Protein AF-A0A2V1C157-F1 (afdb_monomer_lite)

Foldseek 3Di:
DDDDDDDDDDDDDDDDDDDDDDPPDDDPPPPPPPDDPDPPPPPPPDPDPPALLEQPVVPPPDAQLRRLVSLLVVLVVLLCQLVVCVVVLHARPDDPVSGDHDQHAQDAPVVDDPPDRHDDDGDPLQDDDPSSVSRLSSQLSVLVSVVSVQVPDPDDDDPVVVVVSVVSNVVSVVSNHPNVVVPD

Structure (mmCIF, N/CA/C/O backbone):
data_AF-A0A2V1C157-F1
#
_entry.id   AF-A0A2V1C157-F1
#
loop_
_atom_site.group_PDB
_atom_site.id
_atom_site.type_symbol
_atom_site.label_atom_id
_atom_site.label_alt_id
_atom_site.label_comp_id
_atom_site.label_asym_id
_atom_site.label_entity_id
_atom_site.label_seq_id
_atom_site.pdbx_PDB_ins_code
_atom_site.Cartn_x
_atom_site.Cartn_y
_atom_site.Cartn_z
_atom_site.occupancy
_atom_site.B_iso_or_equiv
_atom_site.auth_seq_id
_atom_site.auth_comp_id
_atom_site.auth_asym_id
_atom_site.auth_atom_id
_atom_site.pdbx_PDB_model_num
ATOM 1 N N . MET A 1 1 ? -38.609 -76.528 -3.289 1.00 51.97 1 MET A N 1
ATOM 2 C CA . MET A 1 1 ? -38.264 -76.092 -1.918 1.00 51.97 1 MET A CA 1
ATOM 3 C C . MET A 1 1 ? -38.988 -74.787 -1.632 1.00 51.97 1 MET A C 1
ATOM 5 O O . MET A 1 1 ? -39.004 -73.954 -2.531 1.00 51.97 1 MET A O 1
ATOM 9 N N . PRO A 1 2 ? -39.615 -74.606 -0.459 1.00 61.53 2 PRO A N 1
ATOM 10 C CA . PRO A 1 2 ? -40.178 -73.313 -0.082 1.00 61.53 2 PRO A CA 1
ATOM 11 C C . PRO A 1 2 ? -39.051 -72.310 0.244 1.00 61.53 2 PRO A C 1
ATOM 13 O O . PRO A 1 2 ? -37.967 -72.741 0.647 1.00 61.53 2 PRO A O 1
ATOM 16 N N . PRO A 1 3 ? -39.273 -70.995 0.062 1.00 65.25 3 PRO A N 1
ATOM 17 C CA . PRO A 1 3 ? -38.285 -69.973 0.405 1.00 65.25 3 PRO A CA 1
ATOM 18 C C . PRO A 1 3 ? -38.048 -69.906 1.927 1.00 65.25 3 PRO A C 1
ATOM 20 O O . PRO A 1 3 ? -38.935 -70.274 2.706 1.00 65.25 3 PRO A O 1
ATOM 23 N N . PRO A 1 4 ? -36.859 -69.457 2.373 1.00 63.78 4 PRO A N 1
ATOM 24 C CA . PRO A 1 4 ? -36.517 -69.408 3.789 1.00 63.78 4 PRO A CA 1
ATOM 25 C C . PRO A 1 4 ? -37.348 -68.353 4.534 1.00 63.78 4 PRO A C 1
ATOM 27 O O . PRO A 1 4 ? -37.697 -67.303 3.997 1.00 63.78 4 PRO A O 1
ATOM 30 N N . ARG A 1 5 ? -37.671 -68.661 5.793 1.00 70.44 5 ARG A N 1
ATOM 31 C CA . ARG A 1 5 ? -38.466 -67.821 6.700 1.00 70.44 5 ARG A CA 1
ATOM 32 C C . ARG A 1 5 ? -37.668 -66.554 7.087 1.00 70.44 5 ARG A C 1
ATOM 34 O O . ARG A 1 5 ? -36.470 -66.692 7.335 1.00 70.44 5 ARG A O 1
ATOM 41 N N . PRO A 1 6 ? -38.279 -65.355 7.178 1.00 65.25 6 PRO A N 1
ATOM 42 C CA . PRO A 1 6 ? -37.566 -64.151 7.609 1.00 65.25 6 PRO A CA 1
ATOM 43 C C . PRO A 1 6 ? -37.136 -64.246 9.080 1.00 65.25 6 PRO A C 1
ATOM 45 O O . PRO A 1 6 ? -37.848 -64.829 9.901 1.00 65.25 6 PRO A O 1
ATOM 48 N N . LEU A 1 7 ? -35.971 -63.676 9.399 1.00 63.59 7 LEU A N 1
ATOM 49 C CA . LEU A 1 7 ? -35.436 -63.574 10.762 1.00 63.59 7 LEU A CA 1
ATOM 50 C C . LEU A 1 7 ? -36.267 -62.592 11.614 1.00 63.59 7 LEU A C 1
ATOM 52 O O . LEU A 1 7 ? -36.842 -61.656 11.056 1.00 63.59 7 LEU A O 1
ATOM 56 N N . PRO A 1 8 ? -36.333 -62.774 12.948 1.00 53.03 8 PRO A N 1
ATOM 57 C CA . PRO A 1 8 ? -37.081 -61.878 13.823 1.00 53.03 8 PRO A CA 1
ATOM 58 C C . PRO A 1 8 ? -36.424 -60.491 13.890 1.00 53.03 8 PRO A C 1
ATOM 60 O O . PRO A 1 8 ? -35.205 -60.375 14.025 1.00 53.03 8 PRO A O 1
ATOM 63 N N . GLU A 1 9 ? -37.244 -59.444 13.801 1.00 51.81 9 GLU A N 1
ATOM 64 C CA . GLU A 1 9 ? -36.818 -58.051 13.941 1.00 51.81 9 GLU A CA 1
ATOM 65 C C . GLU A 1 9 ? -36.253 -57.789 15.345 1.00 51.81 9 GLU A C 1
ATOM 67 O O . GLU A 1 9 ? -36.840 -58.161 16.362 1.00 51.81 9 GLU A O 1
ATOM 72 N N . ASN A 1 10 ? -35.090 -57.142 15.394 1.00 42.75 10 ASN A N 1
ATOM 73 C CA . ASN A 1 10 ? -34.415 -56.770 16.632 1.00 42.75 10 ASN A CA 1
ATOM 74 C C . ASN A 1 10 ? -35.033 -55.453 17.152 1.00 42.75 10 ASN A C 1
ATOM 76 O O . ASN A 1 10 ? -35.092 -54.488 16.383 1.00 42.75 10 ASN A O 1
ATOM 80 N N . PRO A 1 11 ? -35.497 -55.361 18.413 1.00 45.62 11 PRO A N 1
ATOM 81 C CA . PRO A 1 11 ? -36.141 -54.152 18.914 1.00 45.62 11 PRO A CA 1
ATOM 82 C C . PRO A 1 11 ? -35.158 -52.977 18.937 1.00 45.62 11 PRO A C 1
ATOM 84 O O . PRO A 1 11 ? -34.087 -53.033 19.539 1.00 45.62 11 PRO A O 1
ATOM 87 N N . THR A 1 12 ? -35.541 -51.893 18.268 1.00 48.47 12 THR A N 1
ATOM 88 C CA . THR A 1 12 ? -34.778 -50.651 18.165 1.00 48.47 12 THR A CA 1
ATOM 89 C C . THR A 1 12 ? -34.673 -49.998 19.546 1.00 48.47 12 THR A C 1
ATOM 91 O O . THR A 1 12 ? -35.610 -49.365 20.031 1.00 48.47 12 THR A O 1
ATOM 94 N N . THR A 1 13 ? -33.532 -50.140 20.218 1.00 48.50 13 THR A N 1
ATOM 95 C CA . THR A 1 13 ? -33.226 -49.360 21.422 1.00 48.50 13 THR A CA 1
ATOM 96 C C . THR A 1 13 ? -32.871 -47.933 21.012 1.00 48.50 13 THR A C 1
ATOM 98 O O . THR A 1 13 ? -31.725 -47.640 20.676 1.00 48.50 13 THR A O 1
ATOM 101 N N . HIS A 1 14 ? -33.853 -47.032 21.032 1.00 50.84 14 HIS A N 1
ATOM 102 C CA . HIS A 1 14 ? -33.583 -45.595 21.032 1.00 50.84 14 HIS A CA 1
ATOM 103 C C . HIS A 1 14 ? -32.788 -45.227 22.299 1.00 50.84 14 HIS A C 1
ATOM 105 O O . HIS A 1 14 ? -33.202 -45.616 23.397 1.00 50.84 14 HIS A O 1
ATOM 111 N N . PRO A 1 15 ? -31.684 -44.463 22.206 1.00 43.53 15 PRO A N 1
ATOM 112 C CA . PRO A 1 15 ? -31.039 -43.936 23.397 1.00 43.53 15 PRO A CA 1
ATOM 113 C C . PRO A 1 15 ? -31.989 -42.928 24.056 1.00 43.53 15 PRO A C 1
ATOM 115 O O . PRO A 1 15 ? -32.343 -41.906 23.467 1.00 43.53 15 PRO A O 1
ATOM 118 N N . ARG A 1 16 ? -32.437 -43.225 25.283 1.00 51.31 16 ARG A N 1
ATOM 119 C CA . ARG A 1 16 ? -33.103 -42.232 26.135 1.00 51.31 16 ARG A CA 1
ATOM 120 C C . ARG A 1 16 ? -32.095 -41.124 26.420 1.00 51.31 16 ARG A C 1
ATOM 122 O O . ARG A 1 16 ? -31.052 -41.390 27.012 1.00 51.31 16 ARG A O 1
ATOM 129 N N . ASN A 1 17 ? -32.418 -39.893 26.033 1.00 44.62 17 ASN A N 1
ATOM 130 C CA . ASN A 1 17 ? -31.686 -38.733 26.528 1.00 44.62 17 ASN A CA 1
ATOM 131 C C . ASN A 1 17 ? -31.784 -38.694 28.063 1.00 44.62 17 ASN A C 1
ATOM 133 O O . ASN A 1 17 ? -32.877 -38.911 28.600 1.00 44.62 17 ASN A O 1
ATOM 137 N N . PRO A 1 18 ? -30.678 -38.432 28.778 1.00 56.53 18 PRO A N 1
ATOM 138 C CA . PRO A 1 18 ? -30.731 -38.236 30.218 1.00 56.53 18 PRO A CA 1
ATOM 139 C C . PRO A 1 18 ? -31.554 -36.977 30.549 1.00 56.53 18 PRO A C 1
ATOM 141 O O . PRO A 1 18 ? -31.569 -36.028 29.757 1.00 56.53 18 PRO A O 1
ATOM 144 N N . PRO A 1 19 ? -32.253 -36.948 31.698 1.00 55.66 19 PRO A N 1
ATOM 145 C CA . PRO A 1 19 ? -32.972 -35.758 32.133 1.00 55.66 19 PRO A CA 1
ATOM 146 C C . PRO A 1 19 ? -31.985 -34.609 32.413 1.00 55.66 19 PRO A C 1
ATOM 148 O O . PRO A 1 19 ? -30.826 -34.866 32.753 1.00 55.66 19 PRO A O 1
ATOM 151 N N . PRO A 1 20 ? -32.415 -33.342 32.281 1.00 51.66 20 PRO A N 1
ATOM 152 C CA . PRO A 1 20 ? -31.546 -32.198 32.523 1.00 51.66 20 PRO A CA 1
ATOM 153 C C . PRO A 1 20 ? -31.097 -32.166 33.989 1.00 51.66 20 PRO A C 1
ATOM 155 O O . PRO A 1 20 ? -31.901 -32.320 34.908 1.00 51.66 20 PRO A O 1
ATOM 158 N N . LEU A 1 21 ? -29.796 -31.971 34.199 1.00 50.53 21 LEU A N 1
ATOM 159 C CA . LEU A 1 21 ? -29.201 -31.829 35.524 1.00 50.53 21 LEU A CA 1
ATOM 160 C C . LEU A 1 21 ? -29.669 -30.504 36.144 1.00 50.53 21 LEU A C 1
ATOM 162 O O . LEU A 1 21 ? -29.424 -29.437 35.586 1.00 50.53 21 LEU A O 1
ATOM 166 N N . HIS A 1 22 ? -30.329 -30.561 37.302 1.00 53.22 22 HIS A N 1
ATOM 167 C CA . HIS A 1 22 ? -30.576 -29.369 38.112 1.00 53.22 22 HIS A CA 1
ATOM 168 C C . HIS A 1 22 ? -29.243 -28.823 38.645 1.00 53.22 22 HIS A C 1
ATOM 170 O O . HIS A 1 22 ? -28.465 -29.560 39.249 1.00 53.22 22 HIS A O 1
ATOM 176 N N . GLU A 1 23 ? -29.008 -27.523 38.446 1.00 51.03 23 GLU A N 1
ATOM 177 C CA . GLU A 1 23 ? -27.769 -26.766 38.721 1.00 51.03 23 GLU A CA 1
ATOM 178 C C . GLU A 1 23 ? -27.262 -26.782 40.178 1.00 51.03 23 GLU A C 1
ATOM 180 O O . GLU A 1 23 ? -26.294 -26.102 40.514 1.00 51.03 23 GLU A O 1
ATOM 185 N N . HIS A 1 24 ? -27.861 -27.557 41.080 1.00 51.62 24 HIS A N 1
ATOM 186 C CA . HIS A 1 24 ? -27.618 -27.392 42.508 1.00 51.62 24 HIS A CA 1
ATOM 187 C C . HIS A 1 24 ? -26.401 -28.147 43.082 1.00 51.62 24 HIS A C 1
ATOM 189 O O . HIS A 1 24 ? -26.117 -27.980 44.266 1.00 51.62 24 HIS A O 1
ATOM 195 N N . ASN A 1 25 ? -25.647 -28.909 42.275 1.00 43.16 25 ASN A N 1
ATOM 196 C CA . ASN A 1 25 ? -24.538 -29.769 42.740 1.00 43.16 25 ASN A CA 1
ATOM 197 C C . ASN A 1 25 ? -23.196 -29.582 41.990 1.00 43.16 25 ASN A C 1
ATOM 199 O O . ASN A 1 25 ? -22.492 -30.552 41.716 1.00 43.16 25 ASN A O 1
ATOM 203 N N . LEU A 1 26 ? -22.804 -28.344 41.670 1.00 46.97 26 LEU A N 1
ATOM 204 C CA . LEU A 1 26 ? -21.447 -28.046 41.174 1.00 46.97 26 LEU A CA 1
ATOM 205 C C . LEU A 1 26 ? -20.478 -27.680 42.324 1.00 46.97 26 LEU A C 1
ATOM 207 O O . LEU A 1 26 ? -20.875 -26.940 43.231 1.00 46.97 26 LEU A O 1
ATOM 211 N N . PRO A 1 27 ? -19.211 -28.154 42.297 1.00 48.47 27 PRO A N 1
ATOM 212 C CA . PRO A 1 27 ? -18.208 -27.859 43.324 1.00 48.47 27 PRO A CA 1
ATOM 213 C C . PRO A 1 27 ? -17.794 -26.368 43.359 1.00 48.47 27 PRO A C 1
ATOM 215 O O . PRO A 1 27 ? -17.935 -25.660 42.358 1.00 48.47 27 PRO A O 1
ATOM 218 N N . PRO A 1 28 ? -17.254 -25.864 44.492 1.00 49.19 28 PRO A N 1
ATOM 219 C CA . PRO A 1 28 ? -17.187 -24.425 44.800 1.00 49.19 28 PRO A CA 1
ATOM 220 C C . PRO A 1 28 ? -16.275 -23.577 43.899 1.00 49.19 28 PRO A C 1
ATOM 222 O O . PRO A 1 28 ? -16.363 -22.354 43.929 1.00 49.19 28 PRO A O 1
ATOM 225 N N . LEU A 1 29 ? -15.422 -24.196 43.080 1.00 44.47 29 LEU A N 1
ATOM 226 C CA . LEU A 1 29 ? -14.455 -23.490 42.229 1.00 44.47 29 LEU A CA 1
ATOM 227 C C . LEU A 1 29 ? -15.031 -22.994 40.891 1.00 44.47 29 LEU A C 1
ATOM 229 O O . LEU A 1 29 ? -14.341 -22.288 40.165 1.00 44.47 29 LEU A O 1
ATOM 233 N N . ALA A 1 30 ? -16.295 -23.294 40.576 1.00 46.69 30 ALA A N 1
ATOM 234 C CA . ALA A 1 30 ? -16.954 -22.836 39.346 1.00 46.69 30 ALA A CA 1
ATOM 235 C C . ALA A 1 30 ? -17.901 -21.634 39.548 1.00 46.69 30 ALA A C 1
ATOM 237 O O . ALA A 1 30 ? -18.647 -21.281 38.639 1.00 46.69 30 ALA A O 1
ATOM 238 N N . ARG A 1 31 ? -17.915 -21.001 40.732 1.00 46.56 31 ARG A N 1
ATOM 239 C CA . ARG A 1 31 ? -18.872 -19.920 41.056 1.00 46.56 31 ARG A CA 1
ATOM 240 C C . ARG A 1 31 ? -18.382 -18.497 40.761 1.00 46.56 31 ARG A C 1
ATOM 242 O O . ARG A 1 31 ? -19.167 -17.565 40.895 1.00 46.56 31 ARG A O 1
ATOM 249 N N . HIS A 1 32 ? -17.137 -18.316 40.315 1.00 44.12 32 HIS A N 1
ATOM 250 C CA . HIS A 1 32 ? -16.569 -16.987 40.031 1.00 44.12 32 HIS A CA 1
ATOM 251 C C . HIS A 1 32 ? -16.223 -16.719 38.559 1.00 44.12 32 HIS A C 1
ATOM 253 O O . HIS A 1 32 ? -15.683 -15.663 38.254 1.00 44.12 32 HIS A O 1
ATOM 259 N N . SER A 1 33 ? -16.582 -17.607 37.628 1.00 41.25 33 SER A N 1
ATOM 260 C CA . SER A 1 33 ? -16.348 -17.378 36.188 1.00 41.25 33 SER A CA 1
ATOM 261 C C . SER A 1 33 ? -17.608 -16.999 35.407 1.00 41.25 33 SER A C 1
ATOM 263 O O . SER A 1 33 ? -17.581 -16.950 34.181 1.00 41.25 33 SER A O 1
ATOM 265 N N . THR A 1 34 ? -18.700 -16.686 36.104 1.00 45.25 34 THR A N 1
ATOM 266 C CA . THR A 1 34 ? -19.984 -16.331 35.486 1.00 45.25 34 THR A CA 1
ATOM 267 C C . THR A 1 34 ? -20.419 -14.930 35.901 1.00 45.25 34 THR A C 1
ATOM 269 O O . THR A 1 34 ? -21.502 -14.742 36.444 1.00 45.25 34 THR A O 1
ATOM 272 N N . GLN A 1 35 ? -19.574 -13.924 35.669 1.00 44.50 35 GLN A N 1
ATOM 273 C CA . GLN A 1 35 ? -20.021 -12.531 35.650 1.00 44.50 35 GLN A CA 1
ATOM 274 C C . GLN A 1 35 ? -19.465 -11.826 34.410 1.00 44.50 35 GLN A C 1
ATOM 276 O O . GLN A 1 35 ? -18.260 -11.749 34.205 1.00 44.50 35 GLN A O 1
ATOM 281 N N . HIS A 1 36 ? -20.409 -11.340 33.600 1.00 43.00 36 HIS A N 1
ATOM 282 C CA . HIS A 1 36 ? -20.258 -10.487 32.421 1.00 43.00 36 HIS A CA 1
ATOM 283 C C . HIS A 1 36 ? -19.699 -11.109 31.130 1.00 43.00 36 HIS A C 1
ATOM 285 O O . HIS A 1 36 ? -18.771 -10.588 30.525 1.00 43.00 36 HIS A O 1
ATOM 291 N N . LEU A 1 37 ? -20.400 -12.110 30.580 1.00 40.00 37 LEU A N 1
ATOM 292 C CA . LEU A 1 37 ? -20.624 -12.092 29.128 1.00 40.00 37 LEU A CA 1
ATOM 293 C C . LEU A 1 37 ? -21.841 -11.207 28.842 1.00 40.00 37 LEU A C 1
ATOM 295 O O . LEU A 1 37 ? -22.990 -11.622 28.986 1.00 40.00 37 LEU A O 1
ATOM 299 N N . HIS A 1 38 ? -21.565 -9.960 28.470 1.00 40.59 38 HIS A N 1
ATOM 300 C CA . HIS A 1 38 ? -22.540 -9.033 27.903 1.00 40.59 38 HIS A CA 1
ATOM 301 C C . HIS A 1 38 ? -23.215 -9.694 26.684 1.00 40.59 38 HIS A C 1
ATOM 303 O O . HIS A 1 38 ? -22.507 -10.215 25.817 1.00 40.59 38 HIS A O 1
ATOM 309 N N . PRO A 1 39 ? -24.553 -9.667 26.529 1.00 40.28 39 PRO A N 1
ATOM 310 C CA . PRO A 1 39 ? -25.192 -10.155 25.320 1.00 40.28 39 PRO A CA 1
ATOM 311 C C . PRO A 1 39 ? -25.130 -9.058 24.254 1.00 40.28 39 PRO A C 1
ATOM 313 O O . PRO A 1 39 ? -26.151 -8.600 23.757 1.00 40.28 39 PRO A O 1
ATOM 316 N N . ALA A 1 40 ? -23.929 -8.643 23.856 1.00 42.75 40 ALA A N 1
ATOM 317 C CA . ALA A 1 40 ? -23.740 -7.925 22.604 1.00 42.75 40 ALA A CA 1
ATOM 318 C C . ALA A 1 40 ? -23.603 -8.957 21.475 1.00 42.75 40 ALA A C 1
ATOM 320 O O . ALA A 1 40 ? -22.616 -9.002 20.746 1.00 42.75 40 ALA A O 1
ATOM 321 N N . ARG A 1 41 ? -24.624 -9.810 21.304 1.00 47.44 41 ARG A N 1
ATOM 322 C CA . ARG A 1 41 ? -24.841 -10.487 20.021 1.00 47.44 41 ARG A CA 1
ATOM 323 C C . ARG A 1 41 ? -25.288 -9.413 19.034 1.00 47.44 41 ARG A C 1
ATOM 325 O O . ARG A 1 41 ? -26.466 -9.304 18.708 1.00 47.44 41 ARG A O 1
ATOM 332 N N . HIS A 1 42 ? -24.332 -8.611 18.573 1.00 50.81 42 HIS A N 1
ATOM 333 C CA . HIS A 1 42 ? -24.512 -7.808 17.382 1.00 50.81 42 HIS A CA 1
ATOM 334 C C . HIS A 1 42 ? -24.873 -8.774 16.260 1.00 50.81 42 HIS A C 1
ATOM 336 O O . HIS A 1 42 ? -24.178 -9.753 15.977 1.00 50.81 42 HIS A O 1
ATOM 342 N N . ASN A 1 43 ? -26.062 -8.542 15.724 1.00 42.12 43 ASN A N 1
ATOM 343 C CA . ASN A 1 43 ? -26.718 -9.328 14.707 1.00 42.12 43 ASN A CA 1
ATOM 344 C C . ASN A 1 43 ? -25.723 -9.624 13.566 1.00 42.12 43 ASN A C 1
ATOM 346 O O . ASN A 1 43 ? -25.376 -8.734 12.796 1.00 42.12 43 ASN A O 1
ATOM 350 N N . ARG A 1 44 ? -25.230 -10.870 13.454 1.00 50.38 44 ARG A N 1
ATOM 351 C CA . ARG A 1 44 ? -24.308 -11.292 12.373 1.00 50.38 44 ARG A CA 1
ATOM 352 C C . ARG A 1 44 ? -24.942 -11.178 10.979 1.00 50.38 44 ARG A C 1
ATOM 354 O O . ARG A 1 44 ? -24.245 -11.317 9.976 1.00 50.38 44 ARG A O 1
ATOM 361 N N . ALA A 1 45 ? -26.250 -10.943 10.900 1.00 50.34 45 ALA A N 1
ATOM 362 C CA . ALA A 1 45 ? -26.962 -10.764 9.652 1.00 50.34 45 ALA A CA 1
ATOM 363 C C . ALA A 1 45 ? -26.651 -9.387 9.034 1.00 50.34 45 ALA A C 1
ATOM 365 O O . ALA A 1 45 ? -27.149 -8.355 9.479 1.00 50.34 45 ALA A O 1
ATOM 366 N N . SER A 1 46 ? -25.867 -9.411 7.950 1.00 57.75 46 SER A N 1
ATOM 367 C CA . SER A 1 46 ? -25.552 -8.313 7.017 1.00 57.75 46 SER A CA 1
ATOM 368 C C . SER A 1 46 ? -24.467 -7.298 7.420 1.00 57.75 46 SER A C 1
ATOM 370 O O . SER A 1 46 ? -24.579 -6.109 7.111 1.00 57.75 46 SER A O 1
ATOM 372 N N . ARG A 1 47 ? -23.352 -7.763 8.012 1.00 60.03 47 ARG A N 1
ATOM 373 C CA . ARG A 1 47 ? -22.077 -7.027 7.876 1.00 60.03 47 ARG A CA 1
ATOM 374 C C . ARG A 1 47 ? -21.747 -6.922 6.374 1.00 60.03 47 ARG A C 1
ATOM 376 O O . ARG A 1 47 ? -21.776 -7.958 5.709 1.00 60.03 47 ARG A O 1
ATOM 383 N N . PRO A 1 48 ? -21.488 -5.725 5.815 1.00 59.34 48 PRO A N 1
ATOM 384 C CA . PRO A 1 48 ? -21.214 -5.570 4.389 1.00 59.34 48 PRO A CA 1
ATOM 385 C C . PRO A 1 48 ? -20.015 -6.438 3.981 1.00 59.34 48 PRO A C 1
ATOM 387 O O . PRO A 1 48 ? -18.902 -6.255 4.466 1.00 59.34 48 PRO A O 1
ATOM 390 N N . THR A 1 49 ? -20.269 -7.409 3.101 1.00 63.06 49 THR A N 1
ATOM 391 C CA . THR A 1 49 ? -19.301 -8.411 2.619 1.00 63.06 49 THR A CA 1
ATOM 392 C C . THR A 1 49 ? -18.474 -7.926 1.431 1.00 63.06 49 THR A C 1
ATOM 394 O O . THR A 1 49 ? -17.716 -8.706 0.858 1.00 63.06 49 THR A O 1
ATOM 397 N N . ASN A 1 50 ? -18.607 -6.653 1.045 1.00 71.00 50 ASN A N 1
ATOM 398 C CA . ASN A 1 50 ? -17.783 -6.069 -0.008 1.00 71.00 50 ASN A CA 1
ATOM 399 C C . ASN A 1 50 ? -16.304 -6.279 0.346 1.00 71.00 50 ASN A C 1
ATOM 401 O O . ASN A 1 50 ? -15.928 -6.231 1.519 1.00 71.00 50 ASN A O 1
ATOM 405 N N . GLY A 1 51 ? -15.479 -6.600 -0.650 1.00 87.81 51 GLY A N 1
ATOM 406 C CA . GLY A 1 51 ? -14.111 -7.063 -0.416 1.00 87.81 51 GLY A CA 1
ATOM 407 C C . GLY A 1 51 ? -13.241 -6.054 0.342 1.00 87.81 51 GLY A C 1
ATOM 408 O O . GLY A 1 51 ? -13.533 -4.858 0.395 1.00 87.81 51 GLY A O 1
ATOM 409 N N . TYR A 1 52 ? -12.141 -6.541 0.919 1.00 93.06 52 TYR A N 1
ATOM 410 C CA . TYR A 1 52 ? -11.175 -5.712 1.655 1.00 93.06 52 TYR A CA 1
ATOM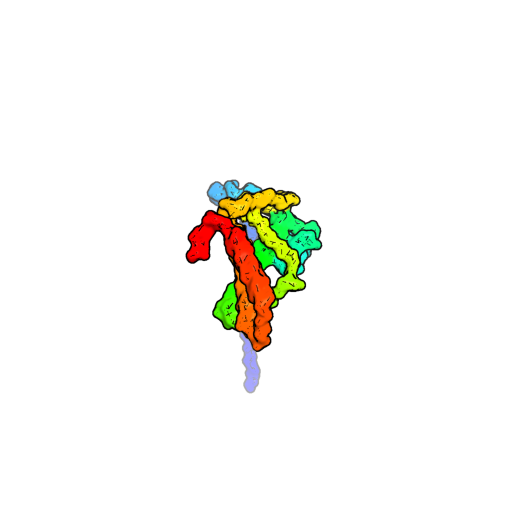 411 C C . TYR A 1 52 ? -10.486 -4.639 0.791 1.00 93.06 52 TYR A C 1
ATOM 413 O O . TYR A 1 52 ? -9.924 -3.702 1.343 1.00 93.06 52 TYR A O 1
ATOM 421 N N . HIS A 1 53 ? -10.573 -4.745 -0.539 1.00 93.62 53 HIS A N 1
ATOM 422 C CA . HIS A 1 53 ? -10.076 -3.758 -1.506 1.00 93.62 53 HIS A CA 1
ATOM 423 C C . HIS A 1 53 ? -10.914 -2.470 -1.571 1.00 93.62 53 HIS A C 1
ATOM 425 O O . HIS A 1 53 ? -10.502 -1.516 -2.229 1.00 93.62 53 HIS A O 1
ATOM 431 N N . ARG A 1 54 ? -12.094 -2.453 -0.930 1.00 95.00 54 ARG A N 1
ATOM 432 C CA . ARG A 1 54 ? -12.955 -1.272 -0.801 1.00 95.00 54 ARG A CA 1
ATOM 433 C C . ARG A 1 54 ? -12.829 -0.671 0.596 1.00 95.00 54 ARG A C 1
ATOM 435 O O . ARG A 1 54 ? -13.090 -1.389 1.577 1.00 95.00 54 ARG A O 1
ATOM 442 N N . ASP A 1 55 ? -12.514 0.623 0.694 1.00 95.12 55 ASP A N 1
ATOM 443 C CA . ASP A 1 55 ? -12.321 1.280 1.992 1.00 95.12 55 ASP A CA 1
ATOM 444 C C . ASP A 1 55 ? -13.567 1.159 2.873 1.00 95.12 55 ASP A C 1
ATOM 446 O O . ASP A 1 55 ? -14.709 1.286 2.425 1.00 95.12 55 ASP A O 1
ATOM 450 N N . GLY A 1 56 ? -13.334 0.908 4.162 1.00 93.31 56 GLY A N 1
ATOM 451 C CA . GLY A 1 56 ? -14.403 0.749 5.139 1.00 93.31 56 GLY A CA 1
ATOM 452 C C . GLY A 1 56 ? -15.290 1.990 5.289 1.00 93.31 56 GLY A C 1
ATOM 453 O O . GLY A 1 56 ? -16.476 1.843 5.569 1.00 93.31 56 GLY A O 1
ATOM 454 N N . SER A 1 57 ? -14.749 3.189 5.047 1.00 92.56 57 SER A N 1
ATOM 455 C CA . SER A 1 57 ? -15.481 4.457 5.188 1.00 92.56 57 SER A CA 1
ATOM 456 C C . SER A 1 57 ? -16.666 4.610 4.231 1.00 92.56 57 SER A C 1
ATOM 458 O O . SER A 1 57 ? -17.573 5.395 4.498 1.00 92.56 57 SER A O 1
ATOM 460 N N . HIS A 1 58 ? -16.718 3.823 3.154 1.00 91.81 58 HIS A N 1
ATOM 461 C CA . HIS A 1 58 ? -17.876 3.772 2.259 1.00 91.81 58 HIS A CA 1
ATOM 462 C C . HIS A 1 58 ? -19.082 3.037 2.866 1.00 91.81 58 HIS A C 1
ATOM 464 O O . HIS A 1 58 ? -20.170 3.059 2.288 1.00 91.81 58 HIS A O 1
ATOM 470 N N . PHE A 1 59 ? -18.909 2.367 4.009 1.00 90.81 59 PHE A N 1
ATOM 471 C CA . PHE A 1 59 ? -19.925 1.525 4.626 1.00 90.81 59 PHE A CA 1
ATOM 472 C C . PHE A 1 59 ? -20.361 2.095 5.983 1.00 90.81 59 PHE A C 1
ATOM 474 O O . PHE A 1 59 ? -19.709 1.836 6.991 1.00 90.81 59 PHE A O 1
ATOM 481 N N . PRO A 1 60 ? -21.517 2.779 6.063 1.00 87.19 60 PRO A N 1
ATOM 482 C CA . PRO A 1 60 ? -21.967 3.445 7.293 1.00 87.19 60 PRO A CA 1
ATOM 483 C C . PRO A 1 60 ? -22.321 2.482 8.438 1.00 87.19 60 PRO A C 1
ATOM 485 O O . PRO A 1 60 ? -22.600 2.918 9.546 1.00 87.19 60 PRO A O 1
ATOM 488 N N . ARG A 1 61 ? -22.357 1.169 8.173 1.00 88.94 61 ARG A N 1
ATOM 489 C CA . ARG A 1 61 ? -22.619 0.129 9.179 1.00 88.94 61 ARG A CA 1
ATOM 490 C C . ARG A 1 61 ? -21.356 -0.387 9.866 1.00 88.94 61 ARG A C 1
ATOM 492 O O . ARG A 1 61 ? -21.490 -1.230 10.744 1.00 88.94 61 ARG A O 1
ATOM 499 N N . LEU A 1 62 ? -20.171 0.028 9.414 1.00 91.12 62 LEU A N 1
ATOM 500 C CA . LEU A 1 62 ? -18.916 -0.396 10.020 1.00 91.12 62 LEU A CA 1
ATOM 501 C C . LEU A 1 62 ? -18.501 0.584 11.116 1.00 91.12 62 LEU A C 1
ATOM 503 O O . LEU A 1 62 ? -18.497 1.795 10.891 1.00 91.12 62 LEU A O 1
ATOM 507 N N . SER A 1 63 ? -18.125 0.056 12.277 1.00 92.56 63 SER A N 1
ATOM 508 C CA . SER A 1 63 ? -17.496 0.840 13.335 1.00 92.56 63 SER A CA 1
ATOM 509 C C . SER A 1 63 ? -16.090 1.288 12.910 1.00 92.56 63 SER A C 1
ATOM 511 O O . SER A 1 63 ? -15.471 0.657 12.043 1.00 92.56 63 SER A O 1
ATOM 513 N N . PRO A 1 64 ? -15.534 2.350 13.517 1.00 93.50 64 PRO A N 1
ATOM 514 C CA . PRO A 1 64 ? -14.168 2.781 13.225 1.00 93.50 64 PRO A CA 1
ATOM 515 C C . PRO A 1 64 ? -13.141 1.655 13.416 1.00 93.50 64 PRO A C 1
ATOM 517 O O . PRO A 1 64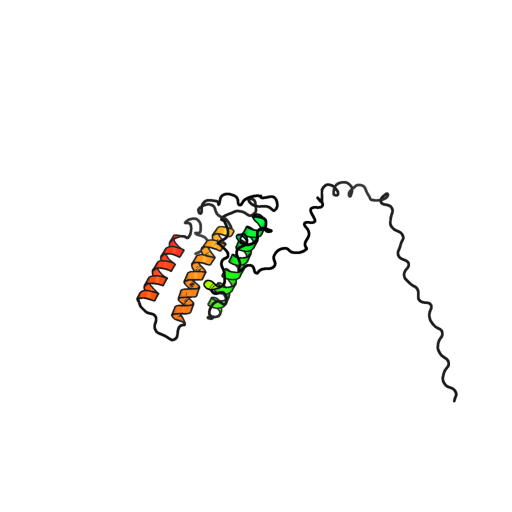 ? -12.282 1.460 12.557 1.00 93.50 64 PRO A O 1
ATOM 520 N N . TYR A 1 65 ? -13.291 0.842 14.467 1.00 93.69 65 TYR A N 1
ATOM 521 C CA . TYR A 1 65 ? -12.472 -0.352 14.691 1.00 93.69 65 TYR A CA 1
ATOM 522 C C . TYR A 1 65 ? -12.521 -1.337 13.518 1.00 93.69 65 TYR A C 1
ATOM 524 O O . TYR A 1 65 ? -11.488 -1.795 13.027 1.00 93.69 65 TYR A O 1
ATOM 532 N N . GLU A 1 66 ? -13.718 -1.643 13.013 1.00 93.75 66 GLU A N 1
ATOM 533 C CA . GLU A 1 66 ? -13.874 -2.550 11.875 1.00 93.75 66 GLU A CA 1
ATOM 534 C C . GLU A 1 66 ? -13.262 -1.981 10.596 1.00 93.75 66 GLU A C 1
ATOM 536 O O . GLU A 1 66 ? -12.674 -2.727 9.808 1.00 93.75 66 GLU A O 1
ATOM 541 N N . ILE A 1 67 ? -13.397 -0.671 10.377 1.00 94.25 67 ILE A N 1
ATOM 542 C CA . ILE A 1 67 ? -12.800 0.027 9.235 1.00 94.25 67 ILE A CA 1
ATOM 543 C C . ILE A 1 67 ? -11.275 -0.093 9.292 1.00 94.25 67 ILE A C 1
ATOM 545 O O . ILE A 1 67 ? -10.663 -0.502 8.303 1.00 94.25 67 ILE A O 1
ATOM 549 N N . GLU A 1 68 ? -10.670 0.195 10.443 1.00 95.12 68 GLU A N 1
ATOM 550 C CA . GLU A 1 68 ? -9.221 0.116 10.632 1.00 95.12 68 GLU A CA 1
ATOM 551 C C . GLU A 1 68 ? -8.706 -1.322 10.487 1.00 95.12 68 GLU A C 1
ATOM 553 O O . GLU A 1 68 ? -7.756 -1.585 9.746 1.00 95.12 68 GLU A O 1
ATOM 558 N N . LEU A 1 69 ? -9.395 -2.302 11.076 1.00 94.06 69 LEU A N 1
ATOM 559 C CA . LEU A 1 69 ? -9.032 -3.710 10.922 1.00 94.06 69 LEU A CA 1
ATOM 560 C C . LEU A 1 69 ? -9.112 -4.172 9.456 1.00 94.06 69 LEU A C 1
ATOM 562 O O . LEU A 1 69 ? -8.304 -4.996 9.016 1.00 94.06 69 LEU A O 1
ATOM 566 N N . ARG A 1 70 ? -10.068 -3.651 8.674 1.00 95.19 70 ARG A N 1
ATOM 567 C CA . ARG A 1 70 ? -10.154 -3.917 7.228 1.00 95.19 70 ARG A CA 1
ATOM 568 C C . ARG A 1 70 ? -8.972 -3.305 6.474 1.00 95.19 70 ARG A C 1
ATOM 570 O O . ARG A 1 70 ? -8.415 -4.003 5.627 1.00 95.19 70 ARG A O 1
ATOM 577 N N . ARG A 1 71 ? -8.551 -2.078 6.803 1.00 96.06 71 ARG A N 1
ATOM 578 C CA . ARG A 1 71 ? -7.354 -1.443 6.216 1.00 96.06 71 ARG A CA 1
ATOM 579 C C . ARG A 1 71 ? -6.096 -2.256 6.496 1.00 96.06 71 ARG A C 1
ATOM 581 O O . ARG A 1 71 ? -5.375 -2.600 5.561 1.00 96.06 71 ARG A O 1
ATOM 588 N N . ARG A 1 72 ? -5.883 -2.665 7.752 1.00 95.81 72 ARG A N 1
ATOM 589 C CA . ARG A 1 72 ? -4.743 -3.510 8.157 1.00 95.81 72 ARG A CA 1
ATOM 590 C C . ARG A 1 72 ? -4.704 -4.833 7.395 1.00 95.81 72 ARG A C 1
ATOM 592 O O . ARG A 1 72 ? -3.672 -5.199 6.838 1.00 95.81 72 ARG A O 1
ATOM 599 N N . LYS A 1 73 ? -5.841 -5.531 7.303 1.00 95.88 73 LYS A N 1
ATOM 600 C CA . LYS A 1 73 ? -5.951 -6.781 6.530 1.00 95.88 73 LYS A CA 1
ATOM 601 C C . LYS A 1 73 ? -5.640 -6.569 5.052 1.00 95.88 73 LYS A C 1
ATOM 603 O O . LYS A 1 73 ? -4.917 -7.370 4.467 1.00 95.88 73 LYS A O 1
ATOM 608 N N . TRP A 1 74 ? -6.161 -5.501 4.452 1.00 96.69 74 TRP A N 1
ATOM 609 C CA . TRP A 1 74 ? -5.900 -5.197 3.048 1.00 96.69 74 TRP A CA 1
ATOM 610 C C . TRP A 1 74 ? -4.427 -4.886 2.776 1.00 96.69 74 TRP A C 1
ATOM 612 O O . TRP A 1 74 ? -3.875 -5.387 1.799 1.00 96.69 74 TRP A O 1
ATOM 622 N N . ALA A 1 75 ? -3.773 -4.129 3.658 1.00 96.56 75 ALA A N 1
ATOM 623 C CA . ALA A 1 75 ? -2.345 -3.841 3.555 1.00 96.56 75 ALA A CA 1
ATOM 624 C C . ALA A 1 75 ? -1.488 -5.118 3.642 1.00 96.56 75 ALA A C 1
ATOM 626 O O . ALA A 1 75 ? -0.505 -5.246 2.917 1.00 96.56 75 ALA A O 1
ATOM 627 N N . ILE A 1 76 ? -1.874 -6.097 4.469 1.00 96.88 76 ILE A N 1
ATOM 628 C CA . ILE A 1 76 ? -1.207 -7.410 4.521 1.00 96.88 76 ILE A CA 1
ATOM 629 C C . ILE A 1 76 ? -1.408 -8.173 3.205 1.00 96.88 76 ILE A C 1
ATOM 631 O O . ILE A 1 76 ? -0.436 -8.649 2.626 1.00 96.88 76 ILE A O 1
ATOM 635 N N . ILE A 1 77 ? -2.647 -8.270 2.712 1.00 96.81 77 ILE A N 1
ATOM 636 C CA . ILE A 1 77 ? -2.967 -8.969 1.453 1.00 96.81 77 ILE A CA 1
ATOM 637 C C . ILE A 1 77 ? -2.185 -8.359 0.282 1.00 96.81 77 ILE A C 1
ATOM 639 O O . ILE A 1 77 ? -1.556 -9.085 -0.484 1.00 96.81 77 ILE A O 1
ATOM 643 N N . SER A 1 78 ? -2.186 -7.030 0.184 1.00 96.06 78 SER A N 1
ATOM 644 C CA . SER A 1 78 ? -1.507 -6.291 -0.884 1.00 96.06 78 SER A CA 1
ATOM 645 C C . SER A 1 78 ? 0.010 -6.447 -0.813 1.00 96.06 78 SER A C 1
ATOM 647 O O . SER A 1 78 ? 0.671 -6.567 -1.841 1.00 96.06 78 SER A O 1
ATOM 649 N N . LEU A 1 79 ? 0.584 -6.473 0.392 1.00 96.38 79 LEU A N 1
ATOM 650 C CA . LEU A 1 79 ? 2.009 -6.738 0.562 1.00 96.38 79 LEU A CA 1
ATOM 651 C C . LEU A 1 79 ? 2.373 -8.148 0.089 1.00 96.38 79 LEU A C 1
ATOM 653 O O . LEU A 1 79 ? 3.345 -8.312 -0.644 1.00 96.38 79 LEU A O 1
ATOM 657 N N . TRP A 1 80 ? 1.598 -9.156 0.492 1.00 97.31 80 TRP A N 1
ATOM 658 C CA . TRP A 1 80 ? 1.865 -10.546 0.125 1.00 97.31 80 TRP A CA 1
ATOM 659 C C . TRP A 1 80 ? 1.737 -10.798 -1.375 1.00 97.31 80 TRP A C 1
ATOM 661 O O . TRP A 1 80 ? 2.583 -11.498 -1.927 1.00 97.31 80 TRP A O 1
ATOM 671 N N . ASP A 1 81 ? 0.745 -10.206 -2.041 1.00 96.56 81 ASP A N 1
ATOM 672 C CA . ASP A 1 81 ? 0.622 -10.268 -3.503 1.00 96.56 81 ASP A CA 1
ATOM 673 C C . ASP A 1 81 ? 1.895 -9.750 -4.190 1.00 96.56 81 ASP A C 1
ATOM 675 O O . ASP A 1 81 ? 2.492 -10.459 -4.999 1.00 96.56 81 ASP A O 1
ATOM 679 N N . ARG A 1 82 ? 2.391 -8.572 -3.781 1.00 95.50 82 ARG A N 1
ATOM 680 C CA . ARG A 1 82 ? 3.619 -7.990 -4.346 1.00 95.50 82 ARG A CA 1
ATOM 681 C C . ARG A 1 82 ? 4.864 -8.820 -4.049 1.00 95.50 82 ARG A C 1
ATOM 683 O O . ARG A 1 82 ? 5.643 -9.108 -4.95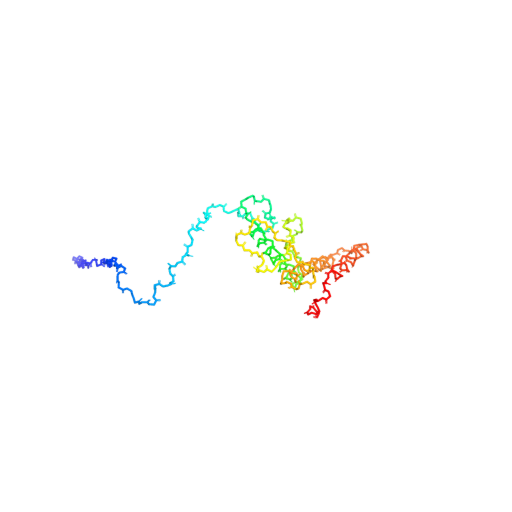2 1.00 95.50 82 ARG A O 1
ATOM 690 N N . VAL A 1 83 ? 5.065 -9.220 -2.792 1.00 95.62 83 VAL A N 1
ATOM 691 C CA . VAL A 1 83 ? 6.251 -9.992 -2.378 1.00 95.62 83 VAL A CA 1
ATOM 692 C C . VAL A 1 83 ? 6.320 -11.325 -3.116 1.00 95.62 83 VAL A C 1
ATOM 694 O O . VAL A 1 83 ? 7.369 -11.669 -3.655 1.00 95.62 83 VAL A O 1
ATOM 697 N N . THR A 1 84 ? 5.211 -12.063 -3.167 1.00 96.06 84 THR A N 1
ATOM 698 C CA . THR A 1 84 ? 5.182 -13.380 -3.815 1.00 96.06 84 THR A CA 1
ATOM 699 C C . THR A 1 84 ? 5.353 -13.272 -5.322 1.00 96.06 84 THR A C 1
ATOM 701 O O . THR A 1 84 ? 6.141 -14.029 -5.883 1.00 96.06 84 THR A O 1
ATOM 704 N N . SER A 1 85 ? 4.692 -12.305 -5.961 1.00 95.19 85 SER A N 1
ATOM 705 C CA . SER A 1 85 ? 4.796 -12.081 -7.405 1.00 95.19 85 SER A CA 1
ATOM 706 C C . SER A 1 85 ? 6.227 -11.744 -7.812 1.00 95.19 85 SER A C 1
ATOM 708 O O . SER A 1 85 ? 6.790 -12.399 -8.691 1.00 95.19 85 SER A O 1
ATOM 710 N N . VAL A 1 86 ? 6.874 -10.824 -7.090 1.00 92.25 86 VAL A N 1
ATOM 711 C CA . VAL A 1 86 ? 8.281 -10.488 -7.331 1.00 92.25 86 VAL A CA 1
ATOM 712 C C . VAL A 1 86 ? 9.201 -11.686 -7.083 1.00 92.25 86 VAL A C 1
ATOM 714 O O . VAL A 1 86 ? 10.097 -11.939 -7.886 1.00 92.25 86 VAL A O 1
ATOM 717 N N . GLN A 1 87 ? 8.962 -12.468 -6.026 1.00 93.06 87 GLN A N 1
ATOM 718 C CA . GLN A 1 87 ? 9.767 -13.653 -5.715 1.00 93.06 87 GLN A CA 1
ATOM 719 C C . GLN A 1 87 ? 9.750 -14.699 -6.842 1.00 93.06 87 GLN A C 1
ATOM 721 O O . GLN A 1 87 ? 10.749 -15.389 -7.044 1.00 93.06 87 GLN A O 1
ATOM 726 N N . VAL A 1 88 ? 8.643 -14.821 -7.580 1.00 93.75 88 VAL A N 1
ATOM 727 C CA . VAL A 1 88 ? 8.519 -15.756 -8.712 1.00 93.75 88 VAL A CA 1
ATOM 728 C C . VAL A 1 88 ? 8.747 -15.098 -10.079 1.00 93.75 88 VAL A C 1
ATOM 730 O O . VAL A 1 88 ? 8.607 -15.765 -11.101 1.00 93.75 88 VAL A O 1
ATOM 733 N N . GLY A 1 89 ? 9.101 -13.810 -10.116 1.00 89.88 89 GLY A N 1
ATOM 734 C CA . GLY A 1 89 ? 9.345 -13.069 -11.355 1.00 89.88 89 GLY A CA 1
ATOM 735 C C . GLY A 1 89 ? 8.088 -12.801 -12.190 1.00 89.88 89 GLY A C 1
ATOM 736 O O . GLY A 1 89 ? 8.183 -12.691 -13.411 1.00 89.88 89 GLY A O 1
ATOM 737 N N . LEU A 1 90 ? 6.916 -12.719 -11.555 1.00 90.88 90 LEU A N 1
ATOM 738 C CA . LEU A 1 90 ? 5.640 -12.408 -12.202 1.00 90.88 90 LEU A CA 1
ATOM 739 C C . LEU A 1 90 ? 5.109 -11.031 -11.762 1.00 90.88 90 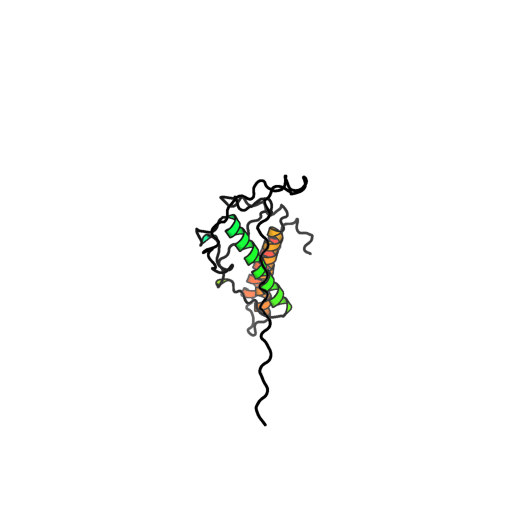LEU A C 1
ATOM 741 O O . LEU A 1 90 ? 5.458 -10.551 -10.683 1.00 90.88 90 LEU A O 1
ATOM 745 N N . PRO A 1 91 ? 4.242 -10.385 -12.562 1.00 90.25 91 PRO A N 1
ATOM 746 C CA . PRO A 1 91 ? 3.553 -9.170 -12.138 1.00 90.25 91 PRO A CA 1
ATOM 747 C C . PRO A 1 91 ? 2.550 -9.440 -11.010 1.00 90.25 91 PRO A C 1
ATOM 749 O O . PRO A 1 91 ? 1.827 -10.436 -11.046 1.00 90.25 91 PRO A O 1
ATOM 752 N N . SER A 1 92 ? 2.445 -8.497 -10.074 1.00 92.81 92 SER A N 1
ATO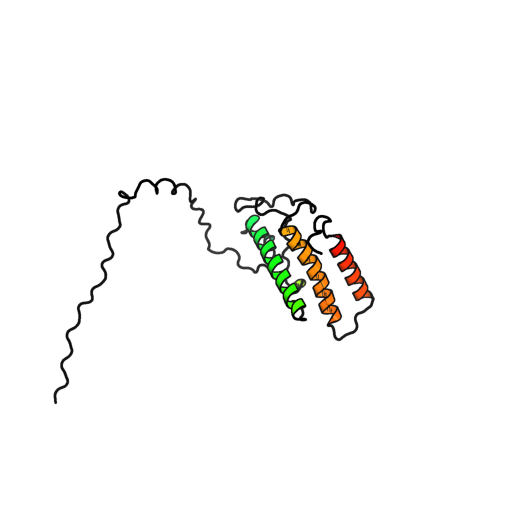M 753 C CA . SER A 1 92 ? 1.436 -8.498 -9.005 1.00 92.81 92 SER A CA 1
ATOM 754 C C . SER A 1 92 ? 0.007 -8.538 -9.562 1.00 92.81 92 SER A C 1
ATOM 756 O O . SER A 1 92 ? -0.295 -7.860 -10.560 1.00 92.81 92 SER A O 1
ATOM 758 N N . MET A 1 93 ? -0.874 -9.323 -8.927 1.00 93.19 93 MET A N 1
ATOM 759 C CA . MET A 1 93 ? -2.265 -9.493 -9.364 1.00 93.19 93 MET A CA 1
ATOM 760 C C . MET A 1 93 ? -3.127 -8.277 -9.024 1.00 93.19 93 MET A C 1
ATOM 762 O O . MET A 1 93 ? -4.024 -7.921 -9.791 1.00 93.19 93 MET A O 1
ATOM 766 N N . ILE A 1 94 ? -2.875 -7.643 -7.881 1.00 94.06 94 ILE A N 1
ATOM 767 C CA . ILE A 1 94 ? -3.621 -6.482 -7.406 1.00 94.06 94 ILE A CA 1
ATOM 768 C C . ILE A 1 94 ? -3.093 -5.244 -8.125 1.00 94.06 94 ILE A C 1
ATOM 770 O O . ILE A 1 94 ? -1.932 -4.863 -7.985 1.00 94.06 94 ILE A O 1
ATOM 774 N N . LYS A 1 95 ? -3.963 -4.587 -8.895 1.00 89.69 95 LYS A N 1
ATOM 775 C CA . LYS A 1 95 ? -3.635 -3.337 -9.589 1.00 89.69 95 LYS A CA 1
ATOM 776 C C . LYS A 1 95 ? -4.132 -2.132 -8.793 1.00 89.69 95 LYS A C 1
ATOM 778 O O . LYS A 1 95 ? -5.243 -2.159 -8.268 1.00 89.69 95 LYS A O 1
ATOM 783 N N . ALA A 1 96 ? -3.354 -1.047 -8.776 1.00 81.81 96 ALA A N 1
ATOM 784 C CA . ALA A 1 96 ? -3.658 0.160 -7.998 1.00 81.81 96 ALA A CA 1
ATOM 785 C C . ALA A 1 96 ? -5.070 0.728 -8.263 1.00 81.81 96 ALA A C 1
ATOM 787 O O . ALA A 1 96 ? -5.757 1.142 -7.337 1.00 81.81 96 ALA A O 1
ATOM 788 N N . GLY A 1 97 ? -5.555 0.673 -9.509 1.00 88.19 97 GLY A N 1
ATOM 789 C CA . GLY A 1 97 ? -6.899 1.146 -9.876 1.00 88.19 97 GLY A CA 1
ATOM 790 C C . GLY A 1 97 ? -8.067 0.250 -9.438 1.00 88.19 97 GLY A C 1
ATOM 791 O O . GLY A 1 97 ? -9.217 0.579 -9.718 1.00 88.19 97 GLY A O 1
ATOM 792 N N . GLN A 1 98 ? -7.805 -0.892 -8.794 1.00 89.56 98 GLN A N 1
ATOM 793 C CA . GLN A 1 98 ? -8.829 -1.851 -8.355 1.00 89.56 98 GLN A CA 1
ATOM 794 C C . GLN A 1 98 ? -9.106 -1.793 -6.847 1.00 89.56 98 GLN A C 1
ATOM 796 O O . GLN A 1 98 ? -9.984 -2.503 -6.351 1.00 89.56 98 GLN A O 1
ATOM 801 N N . CYS A 1 99 ? -8.387 -0.944 -6.117 1.00 93.88 99 CYS A N 1
ATOM 802 C CA . CYS A 1 99 ? -8.556 -0.751 -4.686 1.00 93.88 99 CYS A CA 1
ATOM 803 C C . CYS A 1 99 ? -8.618 0.735 -4.328 1.00 93.88 99 CYS A C 1
ATOM 805 O O . CYS A 1 99 ? -7.945 1.553 -4.944 1.00 93.88 99 CYS A O 1
ATOM 807 N N . ASP A 1 100 ? -9.408 1.077 -3.313 1.00 95.12 100 ASP A N 1
ATOM 808 C CA . ASP A 1 100 ? -9.447 2.430 -2.735 1.00 95.12 100 ASP A CA 1
ATOM 809 C C . ASP A 1 100 ? -9.272 2.443 -1.212 1.00 95.12 100 ASP A C 1
ATOM 811 O O . ASP A 1 100 ? -9.388 3.489 -0.572 1.00 95.12 100 ASP A O 1
ATOM 815 N N . THR A 1 101 ? -8.957 1.287 -0.626 1.00 95.38 101 THR A N 1
ATOM 816 C CA . THR A 1 101 ? -8.640 1.159 0.794 1.00 95.38 101 THR A CA 1
ATOM 817 C C . THR A 1 101 ? -7.445 2.031 1.158 1.00 95.38 101 THR A C 1
ATOM 819 O O . THR A 1 101 ? -6.362 1.895 0.587 1.00 95.38 101 THR A O 1
ATOM 822 N N . ARG A 1 102 ? -7.647 2.913 2.137 1.00 95.19 102 ARG A N 1
ATOM 823 C CA . ARG A 1 102 ? -6.603 3.810 2.638 1.00 95.19 102 ARG A CA 1
ATOM 824 C C . ARG A 1 102 ? -5.549 3.036 3.426 1.00 95.19 102 ARG A C 1
ATOM 826 O O . ARG A 1 102 ? -5.814 1.945 3.935 1.00 95.19 102 ARG A O 1
ATOM 833 N N . GLU A 1 103 ? -4.370 3.635 3.560 1.00 94.19 103 GLU A N 1
ATOM 834 C CA . GLU A 1 103 ? -3.328 3.099 4.433 1.00 94.19 103 GLU A CA 1
ATOM 835 C C . GLU A 1 103 ? -3.838 2.959 5.881 1.00 94.19 103 GLU A C 1
ATOM 837 O O . GLU A 1 103 ? -4.635 3.792 6.332 1.00 94.19 103 GLU A O 1
ATOM 842 N N . PRO A 1 104 ? -3.422 1.900 6.600 1.00 94.56 104 PRO A N 1
ATOM 843 C CA . PRO A 1 104 ? -3.704 1.756 8.023 1.00 94.56 104 PRO A CA 1
ATOM 844 C C . PRO A 1 104 ? -3.157 2.929 8.836 1.00 94.56 104 PRO A C 1
ATOM 846 O O . PRO A 1 104 ? -2.057 3.414 8.565 1.00 94.56 104 PRO A O 1
ATOM 849 N N . ALA A 1 105 ? -3.901 3.333 9.860 1.00 91.88 105 ALA A N 1
ATOM 850 C CA . ALA A 1 105 ? -3.463 4.364 10.790 1.00 91.88 105 ALA A CA 1
ATOM 851 C C . ALA A 1 105 ? -2.314 3.844 11.672 1.00 91.88 105 ALA A C 1
ATOM 853 O O . ALA A 1 105 ? -2.337 2.696 12.129 1.00 91.88 105 ALA A O 1
ATOM 854 N N . SER A 1 106 ? -1.322 4.692 11.961 1.00 89.81 106 SER A N 1
ATOM 855 C CA . SER A 1 106 ? -0.223 4.356 12.876 1.00 89.81 106 SER A CA 1
ATOM 856 C C . SER A 1 106 ? -0.718 4.298 14.330 1.00 89.81 106 SER A C 1
ATOM 858 O O . SER A 1 106 ? -0.593 5.260 15.089 1.00 89.81 106 SER A O 1
ATOM 860 N N . LEU A 1 107 ? -1.309 3.163 14.705 1.00 88.88 107 LEU A N 1
ATOM 861 C CA . LEU A 1 107 ? -1.888 2.876 16.020 1.00 88.88 107 LEU A CA 1
ATOM 862 C C . LEU A 1 107 ? -1.360 1.530 16.540 1.00 88.88 107 LEU A C 1
ATOM 864 O O . LEU A 1 107 ? -1.172 0.590 15.762 1.00 88.88 107 LEU A O 1
ATOM 868 N N . LEU A 1 108 ? -1.163 1.405 17.854 1.00 87.50 108 LEU A N 1
ATOM 869 C CA . LEU A 1 108 ? -0.959 0.102 18.496 1.00 87.50 108 LEU A CA 1
ATOM 870 C C . LEU A 1 108 ? -2.292 -0.638 18.614 1.00 87.50 108 LEU A C 1
ATOM 872 O O . LEU A 1 108 ? -3.368 -0.042 18.595 1.00 87.50 108 LEU A O 1
ATOM 876 N N . ASP A 1 109 ? -2.217 -1.953 18.798 1.00 86.50 109 ASP A N 1
ATOM 877 C CA . ASP A 1 109 ? -3.397 -2.784 19.065 1.00 86.50 109 ASP A CA 1
ATOM 878 C C . ASP A 1 109 ? -4.090 -2.409 20.384 1.00 86.50 109 ASP A C 1
ATOM 880 O O . ASP A 1 109 ? -5.269 -2.682 20.557 1.00 86.50 109 ASP A O 1
ATOM 884 N N . THR A 1 110 ? -3.372 -1.754 21.300 1.00 87.50 110 THR A N 1
ATOM 885 C CA . THR A 1 110 ? -3.904 -1.259 22.575 1.00 87.50 110 THR A CA 1
ATOM 886 C C . THR A 1 110 ? -4.596 0.098 22.478 1.00 87.50 110 THR A C 1
ATOM 888 O O . THR A 1 110 ? -5.209 0.512 23.455 1.00 87.50 110 THR A O 1
ATOM 891 N N . ASP A 1 111 ? -4.480 0.821 21.358 1.00 86.81 111 ASP A N 1
ATOM 892 C CA . ASP A 1 111 ? -5.131 2.136 21.220 1.00 86.81 111 ASP A CA 1
ATOM 893 C C . ASP A 1 111 ? -6.556 2.046 20.692 1.00 86.81 111 ASP A C 1
ATOM 895 O O . ASP A 1 111 ? -7.282 3.037 20.721 1.00 86.81 111 ASP A O 1
ATOM 899 N N . ILE A 1 112 ? -6.916 0.906 20.104 1.00 89.88 112 ILE A N 1
ATOM 900 C CA . ILE A 1 112 ? -8.163 0.755 19.374 1.00 89.88 112 ILE A CA 1
ATOM 901 C C . ILE A 1 112 ? -8.819 -0.577 19.726 1.00 89.88 112 ILE A C 1
ATOM 903 O O . ILE A 1 112 ? -8.229 -1.646 19.577 1.00 89.88 112 ILE A O 1
ATOM 907 N N . ASP A 1 113 ? -10.068 -0.503 20.166 1.00 92.12 113 ASP A N 1
ATOM 908 C CA . ASP A 1 113 ? -10.900 -1.646 20.521 1.00 92.12 113 ASP A CA 1
ATOM 909 C C . ASP A 1 113 ? -12.297 -1.522 19.892 1.00 92.12 113 ASP A C 1
ATOM 911 O O . ASP A 1 113 ? -12.586 -0.582 19.149 1.00 92.12 113 ASP A O 1
ATOM 915 N N . GLU A 1 114 ? -13.160 -2.507 20.148 1.00 90.88 114 GLU A N 1
ATOM 916 C CA . GLU A 1 114 ? -14.501 -2.580 19.559 1.00 90.88 114 GLU A CA 1
ATOM 917 C C . GLU A 1 114 ? -15.441 -1.448 20.010 1.00 90.88 114 GLU A C 1
ATOM 919 O O . GLU A 1 114 ? -16.416 -1.172 19.307 1.00 90.88 114 GLU A O 1
ATOM 924 N N . ASP A 1 115 ? -15.141 -0.785 21.130 1.00 90.19 115 ASP A N 1
ATOM 925 C CA . ASP A 1 115 ? -15.985 0.245 21.744 1.00 90.19 115 ASP A CA 1
ATOM 926 C C . ASP A 1 115 ? -15.639 1.662 21.253 1.00 90.19 115 ASP A C 1
ATOM 928 O O . ASP A 1 115 ? -16.328 2.635 21.579 1.00 90.19 115 ASP A O 1
ATOM 932 N N . VAL A 1 116 ? -14.596 1.795 20.428 1.00 89.38 116 VAL A N 1
ATOM 933 C CA . VAL A 1 116 ? -14.158 3.083 19.897 1.00 89.38 116 VAL A CA 1
ATOM 934 C C . VAL A 1 116 ? -15.216 3.712 18.972 1.00 89.38 116 VAL A C 1
ATOM 936 O O . VAL A 1 116 ? -15.733 3.091 18.038 1.00 89.38 116 VAL A O 1
ATOM 939 N N . THR A 1 117 ? -15.522 4.990 19.199 1.00 88.56 117 THR A N 1
ATOM 940 C CA . THR A 1 117 ? -16.518 5.747 18.417 1.00 88.56 117 THR A CA 1
ATOM 941 C C . THR A 1 117 ? -15.904 6.596 17.305 1.00 88.56 117 THR A C 1
ATOM 943 O O . THR A 1 117 ? -16.594 6.944 16.346 1.00 88.56 117 THR A O 1
ATOM 946 N N . GLU A 1 118 ? -14.600 6.858 17.374 1.00 89.25 118 GLU A N 1
ATOM 947 C CA . GLU A 1 118 ? -13.811 7.544 16.350 1.00 89.25 118 GLU A CA 1
ATOM 948 C C . GLU A 1 118 ? -12.389 6.976 16.283 1.00 89.25 118 GLU A C 1
ATOM 950 O O . GLU A 1 118 ? -11.905 6.386 17.242 1.00 89.25 118 GLU A O 1
ATOM 955 N N . ILE A 1 119 ? -11.704 7.120 15.145 1.00 87.56 119 ILE A N 1
ATOM 956 C CA . ILE A 1 119 ? -10.305 6.679 15.047 1.00 87.56 119 ILE A CA 1
ATOM 957 C C . ILE A 1 119 ? -9.440 7.582 15.940 1.00 87.56 119 ILE A C 1
ATOM 959 O O . ILE A 1 119 ? -9.475 8.802 15.749 1.00 87.56 119 ILE A O 1
ATOM 963 N N . PRO A 1 120 ? -8.652 7.018 16.877 1.00 87.56 120 PRO A N 1
ATOM 964 C CA . PRO A 1 120 ? -7.740 7.800 17.697 1.00 87.56 120 PRO A CA 1
ATOM 965 C C . PRO A 1 120 ? -6.722 8.555 16.845 1.00 87.56 120 PRO A C 1
ATOM 967 O O . PRO A 1 120 ? -6.415 8.179 15.712 1.00 87.56 120 PRO A O 1
ATOM 970 N N . LYS A 1 121 ? -6.147 9.614 17.413 1.00 87.25 121 LYS A N 1
ATOM 971 C CA . LYS A 1 121 ? -5.071 10.347 16.749 1.00 87.25 121 LYS A CA 1
ATOM 972 C C . LYS A 1 121 ? -3.889 9.411 16.486 1.00 87.25 121 LYS A C 1
ATOM 974 O O . LYS A 1 121 ? -3.416 8.741 17.400 1.00 87.25 121 LYS A O 1
ATOM 979 N N . GLU A 1 122 ? -3.402 9.420 15.249 1.00 85.81 122 GLU A N 1
ATOM 980 C CA . GLU A 1 122 ? -2.230 8.641 14.855 1.00 85.81 122 GLU A CA 1
ATOM 981 C C . GLU A 1 122 ? -1.011 8.998 15.709 1.00 85.81 122 GLU A C 1
ATOM 983 O O . GLU A 1 122 ? -0.753 10.174 16.005 1.00 85.81 122 GLU A O 1
ATOM 988 N N . ARG A 1 123 ? -0.253 7.966 16.088 1.00 82.75 123 ARG A N 1
ATOM 989 C CA . ARG A 1 123 ? 1.056 8.148 16.707 1.00 82.75 123 ARG A CA 1
ATOM 990 C C . ARG A 1 123 ? 2.022 8.781 15.714 1.00 82.75 123 ARG A C 1
ATOM 992 O O . ARG A 1 123 ? 1.942 8.479 14.521 1.00 82.75 123 ARG A O 1
ATOM 999 N N . PRO A 1 124 ? 2.952 9.625 16.184 1.00 79.06 124 PRO A N 1
ATOM 1000 C CA . PRO A 1 124 ? 3.979 10.163 15.312 1.00 79.06 124 PRO A CA 1
ATOM 1001 C C . PRO A 1 124 ? 4.824 9.032 14.705 1.00 79.06 124 PRO A C 1
ATOM 1003 O O . PRO A 1 124 ? 5.047 7.996 15.330 1.00 79.06 124 PRO A O 1
ATOM 1006 N N . GLU A 1 125 ? 5.299 9.236 13.474 1.00 67.31 125 GLU A N 1
ATOM 1007 C CA . GLU A 1 125 ? 6.020 8.222 12.680 1.00 67.31 125 GLU A CA 1
ATOM 1008 C C . GLU A 1 125 ? 7.324 7.720 13.335 1.00 67.31 125 GLU A C 1
ATOM 1010 O O . GLU A 1 125 ? 7.907 6.741 12.882 1.00 67.31 125 GLU A O 1
ATOM 1015 N N . ASN A 1 126 ? 7.793 8.377 14.400 1.00 66.56 126 ASN A N 1
ATOM 1016 C CA . ASN A 1 126 ? 8.990 8.001 15.151 1.00 66.56 126 ASN A CA 1
ATOM 1017 C C . ASN A 1 126 ? 8.738 6.973 16.272 1.00 66.56 126 ASN A C 1
ATOM 1019 O O . ASN A 1 126 ? 9.706 6.409 16.780 1.00 66.56 126 ASN A O 1
ATOM 1023 N N . GLU A 1 127 ? 7.484 6.733 16.669 1.00 69.06 127 GLU A N 1
ATOM 1024 C CA . GLU A 1 127 ? 7.124 5.728 17.676 1.00 69.06 127 GLU A CA 1
ATOM 1025 C C . GLU A 1 127 ? 6.848 4.379 17.023 1.00 69.06 127 GLU A C 1
ATOM 1027 O O . GLU A 1 127 ? 5.844 4.234 16.332 1.00 69.06 127 GLU A O 1
ATOM 1032 N N . HIS A 1 128 ? 7.687 3.378 17.293 1.00 67.81 128 HIS A N 1
ATOM 1033 C CA . HIS A 1 128 ? 7.578 2.056 16.680 1.00 67.81 128 HIS A CA 1
ATOM 1034 C C . HIS A 1 128 ? 6.213 1.410 16.904 1.00 67.81 128 HIS A C 1
ATOM 1036 O O . HIS A 1 128 ? 5.857 1.014 18.016 1.00 67.81 128 HIS A O 1
ATOM 1042 N N . THR A 1 129 ? 5.490 1.188 15.810 1.00 78.06 129 THR A N 1
ATOM 1043 C CA . THR A 1 129 ? 4.336 0.287 15.793 1.00 78.06 129 THR A CA 1
ATOM 1044 C C . THR A 1 129 ? 4.535 -0.803 14.744 1.00 78.06 129 THR A C 1
ATOM 1046 O O . THR A 1 129 ? 5.136 -0.581 13.691 1.00 78.06 129 THR A O 1
ATOM 1049 N N . HIS A 1 130 ? 3.991 -2.000 14.983 1.00 80.12 130 HIS A N 1
ATOM 1050 C CA . HIS A 1 130 ? 3.975 -3.054 13.957 1.00 80.12 130 HIS A CA 1
ATOM 1051 C C . HIS A 1 130 ? 3.267 -2.589 12.669 1.00 80.12 130 HIS A C 1
ATOM 1053 O O . HIS A 1 130 ? 3.590 -3.047 11.573 1.00 80.12 130 HIS A O 1
ATOM 1059 N N . ILE A 1 131 ? 2.323 -1.651 12.792 1.00 89.25 131 ILE A N 1
ATOM 1060 C CA . ILE A 1 131 ? 1.589 -1.082 11.664 1.00 89.25 131 ILE A CA 1
ATOM 1061 C C . ILE A 1 131 ? 2.466 -0.150 10.823 1.00 89.25 131 ILE A C 1
ATOM 1063 O O . ILE A 1 131 ? 2.393 -0.216 9.598 1.00 89.25 131 ILE A O 1
ATOM 1067 N N . GLN A 1 132 ? 3.355 0.642 11.428 1.00 85.69 132 GLN A N 1
ATOM 1068 C CA . GLN A 1 132 ? 4.317 1.452 10.671 1.00 85.69 132 GLN A CA 1
ATOM 1069 C C . GLN A 1 132 ? 5.222 0.597 9.792 1.00 85.69 132 GLN A C 1
ATOM 1071 O O . GLN A 1 132 ? 5.4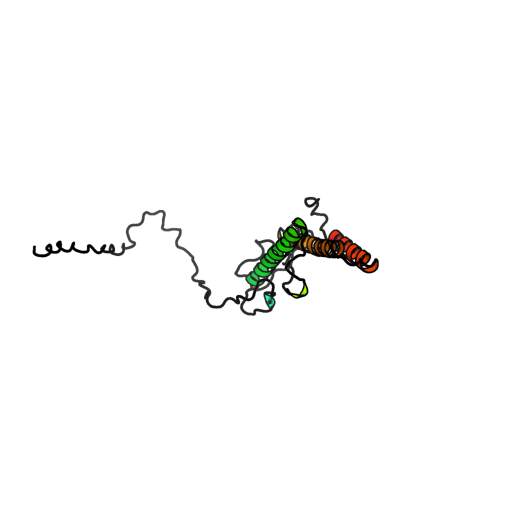04 0.921 8.621 1.00 85.69 132 GLN A O 1
ATOM 1076 N N . PHE A 1 133 ? 5.738 -0.519 10.320 1.00 86.56 133 PHE A N 1
ATOM 1077 C CA . PHE A 1 133 ? 6.511 -1.459 9.507 1.00 86.56 133 PHE A CA 1
ATOM 1078 C C . PHE A 1 133 ? 5.708 -1.913 8.283 1.00 86.56 133 PHE A C 1
ATOM 1080 O O . PHE A 1 133 ? 6.210 -1.873 7.160 1.00 86.56 133 PHE A O 1
ATOM 1087 N N . LEU A 1 134 ? 4.445 -2.298 8.486 1.00 91.12 134 LEU A N 1
ATOM 1088 C CA . LEU A 1 134 ? 3.563 -2.730 7.406 1.00 91.12 134 LEU A CA 1
ATOM 1089 C C . LEU A 1 134 ? 3.336 -1.624 6.362 1.00 91.12 134 LEU A C 1
ATOM 1091 O O . LEU A 1 134 ? 3.366 -1.919 5.167 1.00 91.12 134 LEU A O 1
ATOM 1095 N N . VAL A 1 135 ? 3.116 -0.379 6.792 1.00 91.44 135 VAL A N 1
ATOM 1096 C CA . VAL A 1 135 ? 2.915 0.786 5.912 1.00 91.44 135 VAL A CA 1
ATOM 1097 C C . VAL A 1 135 ? 4.177 1.070 5.100 1.00 91.44 135 VAL A C 1
ATOM 1099 O O . VAL A 1 135 ? 4.135 1.073 3.870 1.00 91.44 135 VAL A O 1
ATOM 1102 N N . VAL A 1 136 ? 5.321 1.219 5.770 1.00 90.38 136 VAL A N 1
ATOM 1103 C CA . VAL A 1 136 ? 6.614 1.500 5.133 1.00 90.38 136 VAL A CA 1
ATOM 1104 C C . VAL A 1 136 ? 6.986 0.396 4.143 1.00 90.38 136 VAL A C 1
ATOM 1106 O O . VAL A 1 136 ? 7.340 0.673 2.995 1.00 90.38 136 VAL A O 1
ATOM 1109 N N . LYS A 1 137 ? 6.842 -0.873 4.546 1.00 91.94 137 LYS A N 1
ATOM 1110 C CA . LYS A 1 137 ? 7.141 -2.013 3.678 1.00 91.94 137 LYS A CA 1
ATOM 1111 C C . LYS A 1 137 ? 6.205 -2.068 2.471 1.00 91.94 137 LYS A C 1
ATOM 1113 O O . LYS A 1 137 ? 6.679 -2.372 1.380 1.00 91.94 137 LYS A O 1
ATOM 1118 N N . ASN A 1 138 ? 4.915 -1.759 2.636 1.00 94.00 138 ASN A N 1
ATOM 1119 C CA . ASN A 1 138 ? 3.977 -1.674 1.513 1.00 94.00 138 ASN A CA 1
ATOM 1120 C C . ASN A 1 138 ? 4.399 -0.604 0.506 1.00 94.00 138 ASN A C 1
ATOM 1122 O O . ASN A 1 138 ? 4.488 -0.922 -0.674 1.00 94.00 138 ASN A O 1
ATOM 1126 N N . ARG A 1 139 ? 4.705 0.619 0.960 1.00 93.00 139 ARG A N 1
ATOM 1127 C CA . ARG A 1 139 ? 5.145 1.719 0.083 1.00 93.00 139 ARG A CA 1
ATOM 1128 C C . ARG A 1 139 ? 6.399 1.347 -0.711 1.00 93.00 139 ARG A C 1
ATOM 1130 O O . ARG A 1 139 ? 6.447 1.558 -1.917 1.00 93.00 139 ARG A O 1
ATOM 1137 N N . LEU A 1 140 ? 7.392 0.743 -0.053 1.00 93.88 140 LEU A N 1
ATOM 1138 C CA . LEU A 1 140 ? 8.624 0.306 -0.715 1.00 93.88 140 LEU A CA 1
ATOM 1139 C C . LEU A 1 140 ? 8.365 -0.814 -1.733 1.00 93.88 140 LEU A C 1
ATOM 1141 O O . LEU A 1 140 ? 8.881 -0.772 -2.848 1.00 93.88 140 LEU A O 1
ATOM 1145 N N . MET A 1 141 ? 7.562 -1.813 -1.357 1.00 94.50 141 MET A N 1
ATOM 1146 C CA . MET A 1 141 ? 7.234 -2.932 -2.242 1.00 94.50 141 MET A CA 1
ATOM 1147 C C . MET A 1 141 ? 6.356 -2.521 -3.423 1.00 94.50 141 MET A C 1
ATOM 1149 O O . MET A 1 141 ? 6.414 -3.183 -4.454 1.00 94.50 141 MET A O 1
ATOM 1153 N N . ASP A 1 142 ? 5.564 -1.458 -3.295 1.00 93.69 142 ASP A N 1
ATOM 1154 C CA . ASP A 1 142 ? 4.787 -0.888 -4.398 1.00 93.69 142 ASP A CA 1
ATOM 1155 C C . ASP A 1 142 ? 5.717 -0.375 -5.501 1.00 93.69 142 ASP A C 1
ATOM 1157 O O . ASP A 1 142 ? 5.686 -0.883 -6.620 1.00 93.69 142 ASP A O 1
ATOM 1161 N N . VAL A 1 143 ? 6.662 0.502 -5.141 1.00 94.56 143 VAL A N 1
ATOM 1162 C CA . VAL A 1 143 ? 7.671 1.019 -6.079 1.00 94.56 143 VAL A CA 1
ATOM 1163 C C . VAL A 1 143 ? 8.544 -0.110 -6.631 1.00 94.56 143 VAL A C 1
ATOM 1165 O O . VAL A 1 143 ? 8.832 -0.155 -7.825 1.00 94.56 143 VAL A O 1
ATOM 1168 N N . PHE A 1 144 ? 8.952 -1.060 -5.785 1.00 94.00 144 PHE A N 1
ATOM 1169 C CA . PHE A 1 144 ? 9.760 -2.191 -6.234 1.00 94.00 144 PHE A CA 1
ATOM 1170 C C . PHE A 1 144 ? 9.011 -3.082 -7.233 1.00 94.00 144 PHE A C 1
ATOM 1172 O O . PHE A 1 144 ? 9.589 -3.489 -8.238 1.00 94.00 144 PHE A O 1
ATOM 1179 N N . SER A 1 145 ? 7.717 -3.335 -7.009 1.00 93.62 145 SER A N 1
ATOM 1180 C CA . SER A 1 145 ? 6.874 -4.061 -7.963 1.00 93.62 145 SER A CA 1
ATOM 1181 C C . SER A 1 145 ? 6.782 -3.323 -9.301 1.00 93.62 145 SER A C 1
ATOM 1183 O O . SER A 1 145 ? 6.827 -3.976 -10.341 1.00 93.62 145 SER A O 1
ATOM 1185 N N . GLU A 1 146 ? 6.687 -1.990 -9.301 1.00 92.44 146 GLU A N 1
ATOM 1186 C CA . GLU A 1 146 ? 6.700 -1.193 -10.536 1.00 92.44 146 GLU A CA 1
ATOM 1187 C C . GLU A 1 146 ? 8.044 -1.283 -11.272 1.00 92.44 146 GLU A C 1
ATOM 1189 O O . GLU A 1 146 ? 8.069 -1.437 -12.493 1.00 92.44 146 GLU A O 1
ATOM 1194 N N . ILE A 1 147 ? 9.167 -1.269 -10.546 1.00 93.62 147 ILE A N 1
ATOM 1195 C CA . ILE A 1 147 ? 10.506 -1.484 -11.119 1.00 93.62 147 ILE A CA 1
ATOM 1196 C C . ILE A 1 147 ? 10.603 -2.882 -11.745 1.00 93.62 147 ILE A C 1
ATOM 1198 O O . ILE A 1 147 ? 11.078 -3.024 -12.875 1.00 93.62 147 ILE A O 1
ATOM 1202 N N . CYS A 1 148 ? 10.131 -3.923 -11.056 1.00 92.62 148 CYS A N 1
ATOM 1203 C CA . CYS A 1 148 ? 10.094 -5.283 -11.598 1.00 92.62 148 CYS A CA 1
ATOM 1204 C C . CYS A 1 148 ? 9.225 -5.369 -12.863 1.00 92.62 148 CYS A C 1
ATOM 1206 O O . CYS A 1 148 ? 9.628 -5.978 -13.854 1.00 92.62 148 CYS A O 1
ATOM 1208 N N . GLU A 1 149 ? 8.058 -4.726 -12.877 1.00 90.25 149 GLU A N 1
ATOM 1209 C CA . GLU A 1 149 ? 7.187 -4.691 -14.056 1.00 90.25 149 GLU A CA 1
ATOM 1210 C C . GLU A 1 149 ? 7.832 -3.923 -15.227 1.00 90.25 149 GLU A C 1
ATOM 1212 O O . GLU A 1 149 ? 7.743 -4.356 -16.378 1.00 90.25 149 GLU A O 1
ATOM 1217 N N . LEU A 1 150 ? 8.542 -2.823 -14.953 1.00 91.94 150 LEU A N 1
ATOM 1218 C CA . LEU A 1 150 ? 9.261 -2.058 -15.974 1.00 91.94 150 LEU A CA 1
ATOM 1219 C C . LEU A 1 150 ? 10.437 -2.856 -16.565 1.00 91.94 150 LEU A C 1
ATOM 1221 O O . LEU A 1 150 ? 10.605 -2.909 -17.781 1.00 91.94 150 LEU A O 1
ATOM 1225 N N . THR A 1 151 ? 11.228 -3.511 -15.714 1.00 91.00 151 THR A N 1
ATOM 1226 C CA . THR A 1 151 ? 12.424 -4.285 -16.110 1.00 91.00 151 THR A CA 1
ATOM 1227 C C . THR A 1 151 ? 12.107 -5.583 -16.848 1.00 91.00 151 THR A C 1
ATOM 1229 O O . THR A 1 151 ? 12.930 -6.059 -17.627 1.00 91.00 151 THR A O 1
ATOM 1232 N N . THR A 1 152 ? 10.919 -6.148 -16.638 1.00 89.06 152 THR A N 1
ATOM 1233 C CA . THR A 1 152 ? 10.449 -7.356 -17.338 1.00 89.06 152 THR A CA 1
ATOM 1234 C C . THR A 1 152 ? 9.692 -7.048 -18.633 1.00 89.06 152 THR A C 1
ATOM 1236 O O . THR A 1 152 ? 9.315 -7.963 -19.370 1.00 89.06 152 THR A O 1
ATOM 1239 N N . ARG A 1 153 ? 9.476 -5.766 -18.954 1.00 89.56 153 ARG A N 1
ATOM 1240 C CA . ARG A 1 153 ? 8.774 -5.334 -20.165 1.00 89.56 153 ARG A CA 1
ATOM 1241 C C . ARG A 1 153 ? 9.601 -5.647 -21.419 1.00 89.56 153 ARG A C 1
ATOM 1243 O O . ARG A 1 153 ? 10.794 -5.377 -21.482 1.00 89.56 153 ARG A O 1
ATOM 1250 N N . ILE A 1 154 ? 8.938 -6.149 -22.464 1.00 92.50 154 ILE A N 1
ATOM 1251 C CA . ILE A 1 154 ? 9.569 -6.415 -23.775 1.00 92.50 154 ILE A CA 1
ATOM 1252 C C . ILE A 1 154 ? 10.015 -5.110 -24.453 1.00 92.50 154 ILE A C 1
ATOM 1254 O O . ILE A 1 154 ? 11.027 -5.073 -25.149 1.00 92.50 154 ILE A O 1
ATOM 1258 N N . GLN A 1 155 ? 9.229 -4.046 -24.285 1.00 92.31 155 GLN A N 1
ATOM 1259 C CA . GLN A 1 155 ? 9.511 -2.747 -24.884 1.00 92.31 155 GLN A CA 1
ATOM 1260 C C . GLN A 1 155 ? 10.552 -1.971 -24.071 1.00 92.31 155 GLN A C 1
ATOM 1262 O O . GLN A 1 155 ? 10.479 -1.990 -22.838 1.00 92.31 155 GLN A O 1
ATOM 1267 N N . PRO A 1 156 ? 11.464 -1.235 -24.735 1.00 90.25 156 PRO A N 1
ATOM 1268 C CA . PRO A 1 156 ? 12.427 -0.386 -24.053 1.00 90.25 156 PRO A CA 1
ATOM 1269 C C . PRO A 1 156 ? 11.720 0.626 -23.155 1.00 90.25 156 PRO A C 1
ATOM 1271 O O . PRO A 1 156 ? 10.747 1.264 -23.560 1.00 90.25 156 PRO A O 1
ATOM 1274 N N . SER A 1 157 ? 12.240 0.785 -21.945 1.00 93.00 157 SER A N 1
ATOM 1275 C CA . SER A 1 157 ? 11.789 1.831 -21.033 1.00 93.00 157 SER A CA 1
ATOM 1276 C C . SER A 1 157 ? 12.391 3.168 -21.441 1.00 93.00 157 SER A C 1
ATOM 1278 O O . SER A 1 157 ? 13.557 3.247 -21.836 1.00 93.00 157 SER A O 1
ATOM 1280 N N . THR A 1 158 ? 11.609 4.233 -21.337 1.00 95.31 158 THR A N 1
ATOM 1281 C CA . THR A 1 158 ? 12.109 5.588 -21.557 1.00 95.31 158 THR A CA 1
ATOM 1282 C C . THR A 1 158 ? 12.966 6.033 -20.377 1.00 95.31 158 THR A C 1
ATOM 1284 O O . THR A 1 158 ? 12.726 5.666 -19.227 1.00 95.31 158 THR A O 1
ATOM 1287 N N . TYR A 1 159 ? 13.954 6.889 -20.638 1.00 95.50 159 TYR A N 1
ATOM 1288 C CA . TYR A 1 159 ? 14.774 7.458 -19.567 1.00 95.50 159 TYR A CA 1
ATOM 1289 C C . TYR A 1 159 ? 13.934 8.249 -18.549 1.00 95.50 159 TYR A C 1
ATOM 1291 O O . TYR A 1 159 ? 14.217 8.246 -17.356 1.00 95.50 159 TYR A O 1
ATOM 1299 N N . THR A 1 160 ? 12.850 8.874 -19.010 1.00 96.69 160 THR A N 1
ATOM 1300 C CA . THR A 1 160 ? 11.882 9.575 -18.161 1.00 96.69 160 THR A CA 1
ATOM 1301 C C . THR A 1 160 ? 11.135 8.644 -17.207 1.00 96.69 160 THR A C 1
ATOM 1303 O O . THR A 1 160 ? 10.949 9.015 -16.053 1.00 96.69 160 THR A O 1
ATOM 1306 N N . GLU A 1 161 ? 10.740 7.440 -17.643 1.00 95.31 161 GLU A N 1
ATOM 1307 C CA . GLU A 1 161 ? 10.131 6.431 -16.757 1.00 95.31 161 GLU A CA 1
ATOM 1308 C C . GLU A 1 161 ? 11.127 5.969 -15.687 1.00 95.31 161 GLU A C 1
ATOM 1310 O O . GLU A 1 161 ? 10.770 5.865 -14.515 1.00 95.31 161 GLU A O 1
ATOM 1315 N N . ILE A 1 162 ? 12.389 5.757 -16.076 1.00 95.81 162 ILE A N 1
ATOM 1316 C CA . ILE A 1 162 ? 13.454 5.347 -15.151 1.00 95.81 162 ILE A CA 1
ATOM 1317 C C . ILE A 1 162 ? 13.673 6.417 -14.075 1.00 95.81 162 ILE A C 1
ATOM 1319 O O . ILE A 1 162 ? 13.664 6.101 -12.889 1.00 95.81 162 ILE A O 1
ATOM 1323 N N . LEU A 1 163 ? 13.814 7.687 -14.469 1.00 96.75 163 LEU A N 1
ATOM 1324 C CA . LEU A 1 163 ? 13.983 8.793 -13.520 1.00 96.75 163 LEU A CA 1
ATOM 1325 C C . LEU A 1 163 ? 12.764 8.991 -12.610 1.00 96.75 163 LEU A C 1
ATOM 1327 O O . LEU A 1 163 ? 12.918 9.356 -11.445 1.00 96.75 163 LEU A O 1
ATOM 1331 N N . ALA A 1 164 ? 11.552 8.757 -13.120 1.00 96.12 164 ALA A N 1
ATOM 1332 C CA . ALA A 1 164 ? 10.343 8.838 -12.309 1.00 96.12 164 ALA A CA 1
ATOM 1333 C C . ALA A 1 164 ? 10.340 7.767 -11.205 1.00 96.12 164 ALA A C 1
ATOM 1335 O O . ALA A 1 164 ? 10.095 8.096 -10.044 1.00 96.12 164 ALA A O 1
ATOM 1336 N N . LEU A 1 165 ? 10.672 6.515 -11.541 1.00 95.56 165 LEU A N 1
ATOM 1337 C CA . LEU A 1 165 ? 10.775 5.435 -10.556 1.00 95.56 165 LEU A CA 1
ATOM 1338 C C . LEU A 1 165 ? 11.926 5.645 -9.569 1.00 95.56 165 LEU A C 1
ATOM 1340 O O . LEU A 1 165 ? 11.747 5.388 -8.382 1.00 95.56 165 LEU A O 1
ATOM 1344 N N . ASP A 1 166 ? 13.071 6.158 -10.019 1.00 96.06 166 ASP A N 1
ATOM 1345 C CA . ASP A 1 166 ? 14.199 6.503 -9.142 1.00 96.06 166 ASP A CA 1
ATOM 1346 C C . ASP A 1 166 ? 13.811 7.573 -8.104 1.00 96.06 166 ASP A C 1
ATOM 1348 O O . ASP A 1 166 ? 14.087 7.441 -6.907 1.00 96.06 166 ASP A O 1
ATOM 1352 N N . SER A 1 167 ? 13.069 8.597 -8.538 1.00 96.25 167 SER A N 1
ATOM 1353 C CA . SER A 1 167 ? 12.536 9.628 -7.646 1.00 96.25 167 SER A CA 1
ATOM 1354 C C . SER A 1 167 ? 11.528 9.057 -6.643 1.00 96.25 167 SER A C 1
ATOM 1356 O O . SER A 1 167 ? 11.592 9.380 -5.452 1.00 96.25 167 SER A O 1
ATOM 1358 N N . LEU A 1 168 ? 10.623 8.181 -7.094 1.00 94.81 168 LEU A N 1
ATOM 1359 C CA . LEU A 1 168 ? 9.660 7.503 -6.222 1.00 94.81 168 LEU A CA 1
ATOM 1360 C C . LEU A 1 168 ? 10.354 6.600 -5.202 1.00 94.81 168 LEU A C 1
ATOM 1362 O O . LEU A 1 168 ? 10.001 6.638 -4.023 1.00 94.81 168 LEU A O 1
ATOM 1366 N N . LEU A 1 169 ? 11.369 5.847 -5.625 1.00 94.75 169 LEU A N 1
ATOM 1367 C CA . LEU A 1 169 ? 12.156 4.980 -4.755 1.00 94.75 169 LEU A CA 1
ATOM 1368 C C . LEU A 1 169 ? 12.901 5.797 -3.699 1.00 94.75 169 LEU A C 1
ATOM 1370 O O . LEU A 1 169 ? 12.809 5.493 -2.512 1.00 94.75 169 LEU A O 1
ATOM 1374 N N . SER A 1 170 ? 13.565 6.878 -4.111 1.00 94.31 170 SER A N 1
ATOM 1375 C CA . SER A 1 170 ? 14.272 7.792 -3.208 1.00 94.31 170 SER A CA 1
ATOM 1376 C C . SER A 1 170 ? 13.334 8.415 -2.174 1.00 94.31 170 SER A C 1
ATOM 1378 O O . SER A 1 170 ? 13.667 8.503 -0.989 1.00 94.31 170 SER A O 1
ATOM 1380 N N . LYS A 1 171 ? 12.128 8.810 -2.600 1.00 92.56 171 LYS A N 1
ATOM 1381 C CA . LYS A 1 171 ? 11.087 9.342 -1.715 1.00 92.56 171 LYS A CA 1
ATOM 1382 C C . LYS A 1 171 ? 10.578 8.283 -0.736 1.00 92.56 171 LYS A C 1
ATOM 1384 O O . LYS A 1 171 ? 10.459 8.575 0.451 1.00 92.56 171 LYS A O 1
ATOM 1389 N N . ALA A 1 172 ? 10.293 7.070 -1.212 1.00 90.75 172 ALA A N 1
ATOM 1390 C CA . ALA A 1 172 ? 9.844 5.965 -0.369 1.00 90.75 172 ALA A CA 1
ATOM 1391 C C . ALA A 1 172 ? 10.910 5.599 0.674 1.00 90.75 172 ALA A C 1
ATOM 1393 O O . ALA A 1 172 ? 10.594 5.481 1.856 1.00 90.75 172 ALA A O 1
ATOM 1394 N N . TYR A 1 173 ? 12.176 5.515 0.261 1.00 88.75 173 TYR A N 1
ATOM 1395 C CA . TYR A 1 173 ? 13.299 5.225 1.149 1.00 88.75 173 TYR A CA 1
ATOM 1396 C C . TYR A 1 173 ? 13.508 6.322 2.199 1.00 88.75 173 TYR A C 1
ATOM 1398 O O . TYR A 1 173 ? 13.683 6.033 3.376 1.00 88.75 173 TYR A O 1
ATOM 1406 N N . SER A 1 174 ? 13.401 7.590 1.801 1.00 88.25 174 SER A N 1
ATOM 1407 C CA . SER A 1 174 ? 13.534 8.729 2.722 1.00 88.25 174 SER A CA 1
ATOM 1408 C C . SER A 1 174 ? 12.377 8.842 3.725 1.00 88.25 174 SER A C 1
ATOM 1410 O O . SER A 1 174 ? 12.504 9.549 4.719 1.00 88.25 174 SER A O 1
ATOM 1412 N N . SER A 1 175 ? 11.248 8.167 3.471 1.00 82.50 175 SER A N 1
ATOM 1413 C CA . SER A 1 175 ? 10.115 8.087 4.405 1.00 82.50 175 SER A CA 1
ATOM 1414 C C . SER A 1 175 ? 10.270 6.998 5.469 1.00 82.50 175 SER A C 1
ATOM 1416 O O . SER A 1 175 ? 9.434 6.906 6.364 1.00 82.50 175 SER A O 1
ATOM 1418 N N . ILE A 1 176 ? 11.310 6.161 5.376 1.00 83.62 176 ILE A N 1
ATOM 1419 C CA . ILE A 1 176 ? 11.614 5.158 6.396 1.00 83.62 176 ILE A CA 1
ATOM 1420 C C . ILE A 1 176 ? 12.075 5.903 7.660 1.00 83.62 176 ILE A C 1
ATOM 1422 O O . ILE A 1 176 ? 13.065 6.637 7.598 1.00 83.62 176 ILE A O 1
ATOM 1426 N N . PRO A 1 177 ? 11.396 5.738 8.810 1.00 75.88 177 PRO A N 1
ATOM 1427 C CA . PRO A 1 177 ? 11.831 6.364 10.052 1.00 75.88 177 PRO A CA 1
ATOM 1428 C C . PRO A 1 177 ? 13.244 5.902 10.427 1.00 75.88 177 PRO A C 1
ATOM 1430 O O . PRO A 1 177 ? 13.541 4.712 10.364 1.00 75.88 177 PRO A O 1
ATOM 1433 N N . VAL A 1 178 ? 14.099 6.828 10.878 1.00 67.69 178 VAL A N 1
ATOM 1434 C CA . VAL A 1 178 ? 15.495 6.558 11.308 1.00 67.69 178 VAL A CA 1
ATOM 1435 C C . VAL A 1 178 ? 15.568 5.466 12.381 1.00 67.69 178 VAL A C 1
ATOM 1437 O O . VAL A 1 178 ? 16.552 4.762 12.527 1.00 67.69 178 VAL A O 1
ATOM 1440 N N . THR A 1 179 ? 14.492 5.287 13.132 1.00 62.38 179 THR A N 1
ATOM 1441 C CA . THR A 1 179 ? 14.371 4.268 14.164 1.00 62.38 179 THR A CA 1
ATOM 1442 C C . THR A 1 179 ? 14.163 2.838 13.630 1.00 62.38 179 THR A C 1
ATOM 1444 O O . THR A 1 179 ? 14.118 1.897 14.425 1.00 62.38 179 THR A O 1
ATOM 1447 N N . ALA A 1 180 ? 14.049 2.648 12.312 1.00 56.28 180 ALA A N 1
ATOM 1448 C CA . ALA A 1 180 ? 13.846 1.362 11.645 1.00 56.28 180 ALA A CA 1
ATOM 1449 C C . ALA A 1 180 ? 15.153 0.671 11.194 1.00 56.28 180 ALA A C 1
ATOM 1451 O O . ALA A 1 180 ? 15.120 -0.154 10.281 1.00 56.28 180 ALA A O 1
ATOM 1452 N N . ASP A 1 181 ? 16.281 0.949 11.858 1.00 53.28 181 ASP A N 1
ATOM 1453 C CA . ASP A 1 181 ? 17.611 0.363 11.586 1.00 53.28 181 ASP A CA 1
ATOM 1454 C C . ASP A 1 181 ? 17.652 -1.184 11.592 1.00 53.28 181 ASP A C 1
ATOM 1456 O O . ASP A 1 181 ? 18.623 -1.792 11.155 1.00 53.28 181 ASP A O 1
ATOM 1460 N N . TYR A 1 182 ? 16.592 -1.859 12.044 1.00 54.81 182 TYR A N 1
ATOM 1461 C CA . TYR A 1 182 ? 16.464 -3.322 12.008 1.00 54.81 182 TYR A CA 1
ATOM 1462 C C . TYR A 1 182 ? 15.984 -3.884 10.655 1.00 54.81 182 TYR A C 1
ATOM 1464 O O . TYR A 1 182 ? 15.763 -5.090 10.549 1.00 54.81 182 TYR A O 1
ATOM 1472 N N . LEU A 1 183 ? 15.747 -3.033 9.648 1.00 52.22 183 LEU A N 1
ATOM 1473 C CA . LEU A 1 183 ? 15.200 -3.421 8.338 1.00 52.22 183 LEU A CA 1
ATOM 1474 C C . LEU A 1 183 ? 16.240 -3.525 7.209 1.00 52.22 183 LEU A C 1
ATOM 1476 O O . LEU A 1 183 ? 15.846 -3.818 6.075 1.00 52.22 183 LEU A O 1
ATOM 1480 N N . THR A 1 184 ? 17.520 -3.280 7.506 1.00 42.50 184 THR A N 1
ATOM 1481 C CA . THR A 1 184 ? 18.660 -3.490 6.594 1.00 42.50 184 THR A CA 1
ATOM 1482 C C . THR A 1 184 ? 19.402 -4.786 6.926 1.00 42.50 184 THR A C 1
ATOM 1484 O O . THR A 1 184 ? 18.793 -5.862 6.743 1.00 42.50 184 THR A O 1
#

pLDDT: mean 78.77, std 19.38, range [40.0, 97.31]

Secondary structure (DSSP, 8-state):
-PPPPPPPPPP--PPPPPPPPPGGG--GGGSSS-S---------TT-----TTS-GGG-TTS-HHHHHHHHHHHHHHHHHHHHHHHHTT---SS-GGG--PPPPPS--TTS--TT-SSPPPPPPTTS--HHHHHHHHHHHHHHHHHHHHHHT-SSPPPHHHHHHHHHHHHHHHHTS-GGGGGG-

Sequence (184 aa):
MPPPRPLPENPTTHPRNPPPLHEHNLPPLARHSTQHLHPARHNRASRPTNGYHRDGSHFPRLSPYEIELRRRKWAIISLWDRVTSVQVGLPSMIKAGQCDTREPASLLDTDIDEDVTEIPKERPENEHTHIQFLVVKNRLMDVFSEICELTTRIQPSTYTEILALDSLLSKAYSSIPVTADYLT

Radius of gyration: 28.98 Å; chains: 1; bounding box: 59×86×70 Å